Protein AF-A0AAD8X190-F1 (afdb_monomer)

Mean predicted aligned error: 14.21 Å

InterPro domains:
  IPR005162 Retrotransposon-derived protein PEG10, N-terminal capsid-like domain [PF03732] (76-173)

Solvent-accessible surface area (backbone atoms only — not comparable to full-atom values): 12340 Å² total; per-residue (Å²): 136,86,87,85,81,82,83,80,78,77,80,83,76,79,77,75,79,71,79,77,78,77,68,66,62,61,60,52,50,52,57,55,51,71,65,57,81,77,80,77,73,69,43,48,61,66,95,46,46,64,58,52,53,54,44,54,53,53,51,50,58,58,51,75,76,44,97,66,55,38,49,55,47,36,55,59,56,56,71,31,36,32,74,55,33,34,58,51,50,55,49,53,55,51,56,34,56,78,69,70,48,81,79,79,46,36,50,66,56,50,49,50,57,49,41,70,73,56,42,63,92,56,52,61,58,49,40,51,52,47,62,74,66,49,56,30,78,92,48,54,73,66,58,37,48,53,50,49,53,53,45,34,61,75,58,68,58,85,66,57,71,68,55,50,47,53,52,54,56,71,18,48,50,68,72,61,48,50,56,55,72,73,44,96,69,69,66,71,68,60,50,65,70,64,52,82,76,82,77,82,128

Structure (mmCIF, N/CA/C/O backbone):
data_AF-A0AAD8X190-F1
#
_entry.id   AF-A0AAD8X190-F1
#
loop_
_atom_site.group_PDB
_atom_site.id
_atom_site.type_symbol
_atom_site.label_atom_id
_atom_site.label_alt_id
_atom_site.label_comp_id
_atom_site.label_asym_id
_atom_site.label_entity_id
_atom_site.label_seq_id
_atom_site.pdbx_PDB_ins_code
_atom_site.Cartn_x
_atom_site.Cartn_y
_atom_site.Cartn_z
_atom_site.occupancy
_atom_site.B_iso_or_equiv
_atom_site.auth_seq_id
_atom_site.auth_comp_id
_atom_site.auth_asym_id
_atom_site.auth_atom_id
_atom_site.pdbx_PDB_model_num
ATOM 1 N N . MET A 1 1 ? 31.650 -42.224 84.271 1.00 37.09 1 MET A N 1
ATOM 2 C CA . MET A 1 1 ? 31.062 -43.049 83.198 1.00 37.09 1 MET A CA 1
ATOM 3 C C . MET A 1 1 ? 30.438 -42.135 82.153 1.00 37.09 1 MET A C 1
ATOM 5 O O . MET A 1 1 ? 29.570 -41.354 82.496 1.00 37.09 1 MET A O 1
ATOM 9 N N . VAL A 1 2 ? 30.969 -42.233 80.931 1.00 37.50 2 VAL A N 1
ATOM 10 C CA . VAL A 1 2 ? 30.317 -42.099 79.614 1.00 37.50 2 VAL A CA 1
ATOM 11 C C . VAL A 1 2 ? 29.492 -40.836 79.292 1.00 37.50 2 VAL A C 1
ATOM 13 O O . VAL A 1 2 ? 28.374 -40.662 79.755 1.00 37.50 2 VAL A O 1
ATOM 16 N N . GLY A 1 3 ? 30.003 -40.069 78.318 1.00 37.38 3 GLY A N 1
ATOM 17 C CA . GLY A 1 3 ? 29.215 -39.718 77.130 1.00 37.38 3 GLY A CA 1
ATOM 18 C C . GLY A 1 3 ? 28.772 -38.263 76.974 1.00 37.38 3 GLY A C 1
ATOM 19 O O . GLY A 1 3 ? 27.671 -37.917 77.378 1.00 37.38 3 GLY A O 1
ATOM 20 N N . ARG A 1 4 ? 29.556 -37.449 76.250 1.00 39.78 4 ARG A N 1
ATOM 21 C CA . ARG A 1 4 ? 29.030 -36.350 75.410 1.00 39.78 4 ARG A CA 1
ATOM 22 C C . ARG A 1 4 ? 29.854 -36.240 74.127 1.00 39.78 4 ARG A C 1
ATOM 24 O O . ARG A 1 4 ? 30.794 -35.456 74.032 1.00 39.78 4 ARG A O 1
ATOM 31 N N . GLY A 1 5 ? 29.510 -37.086 73.158 1.00 41.69 5 GLY A N 1
ATOM 32 C CA . GLY A 1 5 ? 29.944 -36.938 71.773 1.00 41.69 5 GLY A CA 1
ATOM 33 C C . GLY A 1 5 ? 29.293 -35.702 71.151 1.00 41.69 5 GLY A C 1
ATOM 34 O O . GLY A 1 5 ? 28.111 -35.439 71.368 1.00 41.69 5 GLY A O 1
ATOM 35 N N . ARG A 1 6 ? 30.087 -34.925 70.414 1.00 49.22 6 ARG A N 1
ATOM 36 C CA . ARG A 1 6 ? 29.637 -33.766 69.636 1.00 49.22 6 ARG A CA 1
ATOM 37 C C . ARG A 1 6 ? 28.673 -34.228 68.535 1.00 49.22 6 ARG A C 1
ATOM 39 O O . ARG A 1 6 ? 29.050 -35.120 67.775 1.00 49.22 6 ARG A O 1
ATOM 46 N N . PRO A 1 7 ? 27.490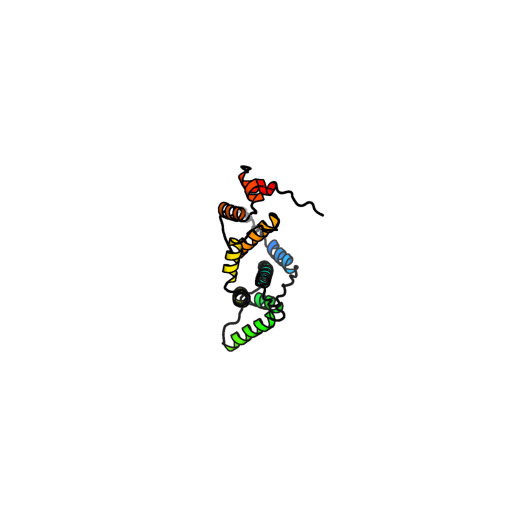 -33.618 68.373 1.00 48.25 7 PRO A N 1
ATOM 47 C CA . PRO A 1 7 ? 26.714 -33.790 67.155 1.00 48.25 7 PRO A CA 1
ATOM 48 C C . PRO A 1 7 ? 27.394 -33.032 66.011 1.00 48.25 7 PRO A C 1
ATOM 50 O O . PRO A 1 7 ? 27.603 -31.820 66.086 1.00 48.25 7 PRO A O 1
ATOM 53 N N . HIS A 1 8 ? 27.764 -33.771 64.969 1.00 49.25 8 HIS A N 1
ATOM 54 C CA . HIS A 1 8 ? 28.172 -33.241 63.674 1.00 49.25 8 HIS A CA 1
ATOM 55 C C . HIS A 1 8 ? 27.047 -32.379 63.080 1.00 49.25 8 HIS A C 1
ATOM 57 O O . HIS A 1 8 ? 25.908 -32.827 62.961 1.00 49.25 8 HIS A O 1
ATOM 63 N N . LEU A 1 9 ? 27.379 -31.145 62.696 1.00 48.94 9 LEU A N 1
ATOM 64 C CA . LEU A 1 9 ? 26.531 -30.296 61.861 1.00 48.94 9 LEU A CA 1
ATOM 65 C C . LEU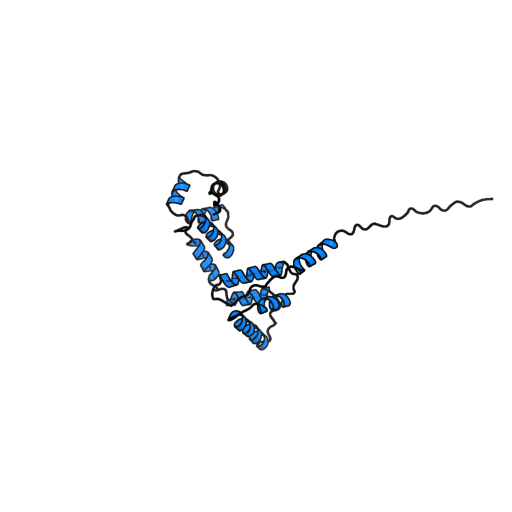 A 1 9 ? 26.416 -30.914 60.454 1.00 48.94 9 LEU A C 1
ATOM 67 O O . LEU A 1 9 ? 27.439 -31.345 59.912 1.00 48.94 9 LEU A O 1
ATOM 71 N N . PRO A 1 10 ? 25.221 -30.949 59.839 1.00 54.41 10 PRO A N 1
ATOM 72 C CA . PRO A 1 10 ? 25.086 -31.324 58.438 1.00 54.41 10 PRO A CA 1
ATOM 73 C C . PRO A 1 10 ? 25.689 -30.237 57.522 1.00 54.41 10 PRO A C 1
ATOM 75 O O . PRO A 1 10 ? 25.764 -29.071 57.925 1.00 54.41 10 PRO A O 1
ATOM 78 N N . PRO A 1 11 ? 26.131 -30.592 56.300 1.00 42.38 11 PRO A N 1
ATOM 79 C CA . PRO A 1 11 ? 26.807 -29.667 55.394 1.00 42.38 11 PRO A CA 1
ATOM 80 C C . PRO A 1 11 ? 25.901 -28.495 55.015 1.00 42.38 11 PRO A C 1
ATOM 82 O O . PRO A 1 11 ? 24.711 -28.682 54.762 1.00 42.38 11 PRO A O 1
ATOM 85 N N . GLN A 1 12 ? 26.483 -27.294 54.950 1.00 42.06 12 GLN A N 1
ATOM 86 C CA . GLN A 1 12 ? 25.836 -26.098 54.417 1.00 42.06 12 GLN A CA 1
ATOM 87 C C . GLN A 1 12 ? 25.252 -26.415 53.037 1.00 42.06 12 GLN A C 1
ATOM 89 O O . GLN A 1 12 ? 25.985 -26.596 52.066 1.00 42.06 12 GLN A O 1
ATOM 94 N N . ALA A 1 13 ? 23.923 -26.482 52.960 1.00 39.00 13 ALA A N 1
ATOM 95 C CA . ALA A 1 13 ? 23.219 -26.431 51.695 1.00 39.00 13 ALA A CA 1
ATOM 96 C C . ALA A 1 13 ? 23.536 -25.071 51.070 1.00 39.00 13 ALA A C 1
ATOM 98 O O . ALA A 1 13 ? 23.065 -24.034 51.546 1.00 39.00 13 ALA A O 1
ATOM 99 N N . ALA A 1 14 ? 24.386 -25.093 50.045 1.00 42.97 14 ALA A N 1
ATOM 100 C CA . ALA A 1 14 ? 24.606 -23.987 49.137 1.00 42.97 14 ALA A CA 1
ATOM 101 C C . ALA A 1 14 ? 23.236 -23.510 48.645 1.00 42.97 14 ALA A C 1
ATOM 103 O O . ALA A 1 14 ? 22.575 -24.177 47.849 1.00 42.97 14 ALA A O 1
ATOM 104 N N . ARG A 1 15 ? 22.772 -22.381 49.185 1.00 41.41 15 ARG A N 1
ATOM 105 C CA . ARG A 1 15 ? 21.621 -21.669 48.645 1.00 41.41 15 ARG A CA 1
ATOM 106 C C . ARG A 1 15 ? 22.096 -21.004 47.367 1.00 41.41 15 ARG A C 1
ATOM 108 O O . ARG A 1 15 ? 22.644 -19.913 47.414 1.00 41.41 15 ARG A O 1
ATOM 115 N N . ASP A 1 16 ? 21.966 -21.769 46.290 1.00 41.00 16 ASP A N 1
ATOM 116 C CA . ASP A 1 16 ? 21.602 -21.345 44.943 1.00 41.00 16 ASP A CA 1
ATOM 117 C C . ASP A 1 16 ? 21.591 -19.816 44.780 1.00 41.00 16 ASP A C 1
ATOM 119 O O . ASP A 1 16 ? 20.565 -19.151 44.962 1.00 41.00 16 ASP A O 1
ATOM 123 N N . GLU A 1 17 ? 22.757 -19.240 44.469 1.00 40.62 17 GLU A N 1
ATOM 124 C CA . GLU A 1 17 ? 22.794 -17.954 43.788 1.00 40.62 17 GLU A CA 1
ATOM 125 C C . GLU A 1 17 ? 22.191 -18.198 42.412 1.00 40.62 17 GLU A C 1
ATOM 127 O O . GLU A 1 17 ? 22.881 -18.531 41.449 1.00 40.62 17 GLU A O 1
ATOM 132 N N . GLY A 1 18 ? 20.866 -18.070 42.350 1.00 38.09 18 GLY A N 1
ATOM 133 C CA . GLY A 1 18 ? 20.139 -18.005 41.105 1.00 38.09 18 GLY A CA 1
ATOM 134 C C . GLY A 1 18 ? 20.741 -16.877 40.283 1.00 38.09 18 GLY A C 1
ATOM 135 O O . GLY A 1 18 ? 20.401 -15.705 40.470 1.00 38.09 18 GLY A O 1
ATOM 136 N N . ILE A 1 19 ? 21.630 -17.245 39.362 1.00 49.94 19 ILE A N 1
ATOM 137 C CA . ILE A 1 19 ? 21.965 -16.474 38.177 1.00 49.94 19 ILE A CA 1
ATOM 138 C C . ILE A 1 19 ? 20.613 -16.196 37.536 1.00 49.94 19 ILE A C 1
ATOM 140 O O . ILE A 1 19 ? 20.081 -17.048 36.839 1.00 49.94 19 ILE A O 1
ATOM 144 N N . ARG A 1 20 ? 20.003 -15.046 37.837 1.00 48.41 20 ARG A N 1
ATOM 145 C CA . ARG A 1 20 ? 18.844 -14.538 37.111 1.00 48.41 20 ARG A CA 1
ATOM 146 C C . ARG A 1 20 ? 19.384 -14.057 35.776 1.00 48.41 20 ARG A C 1
ATOM 148 O O . ARG A 1 20 ? 19.934 -12.950 35.734 1.00 48.41 20 ARG A O 1
ATOM 155 N N . PRO A 1 21 ? 19.249 -14.802 34.669 1.00 46.16 21 PRO A N 1
ATOM 156 C CA . PRO A 1 21 ? 19.599 -14.232 33.399 1.00 46.16 21 PRO A CA 1
ATOM 157 C C . PRO A 1 21 ? 18.406 -13.356 33.006 1.00 46.16 21 PRO A C 1
ATOM 159 O O . PRO A 1 21 ? 17.261 -13.802 32.966 1.00 46.16 21 PRO A O 1
ATOM 162 N N . ARG A 1 22 ? 18.702 -12.113 32.626 1.00 50.38 22 ARG A N 1
ATOM 163 C CA . ARG A 1 22 ? 18.004 -11.498 31.490 1.00 50.38 22 ARG A CA 1
ATOM 164 C C . ARG A 1 22 ? 16.557 -11.030 31.727 1.00 50.38 22 ARG A C 1
ATOM 166 O O . ARG A 1 22 ? 15.701 -11.246 30.881 1.00 50.38 22 ARG A O 1
ATOM 173 N N . ARG A 1 23 ? 16.287 -10.292 32.812 1.00 48.75 23 ARG A N 1
ATOM 174 C CA . ARG A 1 23 ? 15.133 -9.356 32.837 1.00 48.75 23 ARG A CA 1
ATOM 175 C C . ARG A 1 23 ? 15.467 -7.931 32.390 1.00 48.75 23 ARG A C 1
ATOM 177 O O . ARG A 1 23 ? 14.570 -7.221 31.970 1.00 48.75 23 ARG A O 1
ATOM 184 N N . ARG A 1 24 ? 16.746 -7.541 32.411 1.00 52.03 24 ARG A N 1
ATOM 185 C CA . ARG A 1 24 ? 17.164 -6.164 32.095 1.00 52.03 24 ARG A CA 1
ATOM 186 C C . ARG A 1 24 ? 16.923 -5.771 30.626 1.00 52.03 24 ARG A C 1
ATOM 188 O O . ARG A 1 24 ? 16.530 -4.651 30.361 1.00 52.03 24 ARG A O 1
ATOM 195 N N . ASN A 1 25 ? 17.036 -6.712 29.685 1.00 53.31 25 ASN A N 1
ATOM 196 C CA . ASN A 1 25 ? 16.957 -6.378 28.255 1.00 53.31 25 ASN A CA 1
ATOM 197 C C . ASN A 1 25 ? 15.540 -6.064 27.737 1.00 53.31 25 ASN A C 1
ATOM 199 O O . ASN A 1 25 ? 15.425 -5.313 26.781 1.00 53.31 25 ASN A O 1
ATOM 203 N N . LEU A 1 26 ? 14.474 -6.618 28.330 1.00 52.97 26 LEU A N 1
ATOM 204 C CA . LEU A 1 26 ? 13.098 -6.369 27.859 1.00 52.97 26 LEU A CA 1
ATOM 205 C C . LEU A 1 26 ? 12.609 -4.969 28.256 1.00 52.97 26 LEU A C 1
ATOM 207 O O . LEU A 1 26 ? 12.010 -4.271 27.444 1.00 52.97 26 LEU A O 1
ATOM 211 N N . GLU A 1 27 ? 12.922 -4.547 29.483 1.00 53.56 27 GLU A N 1
ATOM 212 C CA . GLU A 1 27 ? 12.607 -3.203 29.984 1.00 53.56 27 GLU A CA 1
ATOM 213 C C . GLU A 1 27 ? 13.412 -2.131 29.228 1.00 53.56 27 GLU A C 1
ATOM 215 O O . GLU A 1 27 ? 12.884 -1.066 28.912 1.00 53.56 27 GLU A O 1
ATOM 220 N N . ASP A 1 28 ? 14.667 -2.427 28.865 1.00 55.69 28 ASP A N 1
ATOM 221 C CA . ASP A 1 28 ? 15.518 -1.523 28.084 1.00 55.69 28 ASP A CA 1
ATOM 222 C C . ASP A 1 28 ? 15.072 -1.403 26.607 1.00 55.69 28 ASP A C 1
ATOM 224 O O . ASP A 1 28 ? 15.145 -0.311 26.038 1.00 55.69 28 ASP A O 1
ATOM 228 N N . GLU A 1 29 ? 14.562 -2.477 25.987 1.00 54.09 29 GLU A N 1
ATOM 229 C CA . GLU A 1 29 ? 13.995 -2.456 24.625 1.00 54.09 29 GLU A CA 1
ATOM 230 C C . GLU A 1 29 ? 12.658 -1.693 24.569 1.00 54.09 29 GLU A C 1
ATOM 232 O O . GLU A 1 29 ? 12.499 -0.807 23.722 1.00 54.09 29 GLU A O 1
ATOM 237 N N . GLU A 1 30 ? 11.733 -1.940 25.506 1.00 55.38 30 GLU A N 1
ATOM 238 C CA . GLU A 1 30 ? 10.498 -1.146 25.638 1.00 55.38 30 GLU A CA 1
ATOM 239 C C . GLU A 1 30 ? 10.802 0.341 25.871 1.00 55.38 30 GLU A C 1
ATOM 241 O O . GLU A 1 30 ? 10.135 1.209 25.306 1.00 55.38 30 GLU A O 1
ATOM 246 N N . ASN A 1 31 ? 11.843 0.657 26.647 1.00 55.66 31 ASN A N 1
ATOM 247 C CA . ASN A 1 31 ? 12.261 2.031 26.928 1.00 55.66 31 ASN A CA 1
ATOM 248 C C . ASN A 1 31 ? 12.991 2.697 25.742 1.00 55.66 31 ASN A C 1
ATOM 250 O O . ASN A 1 31 ? 12.963 3.924 25.618 1.00 55.66 31 ASN A O 1
ATOM 254 N N . MET A 1 32 ? 13.628 1.925 24.853 1.00 54.28 32 MET A N 1
ATOM 255 C CA . MET A 1 32 ? 14.256 2.445 23.632 1.00 54.28 32 MET A CA 1
ATOM 256 C C . MET A 1 32 ? 13.202 2.772 22.566 1.00 54.28 32 MET A C 1
ATOM 258 O O . MET A 1 32 ? 13.183 3.891 22.053 1.00 54.28 32 MET A O 1
ATOM 262 N N . PHE A 1 33 ? 12.285 1.842 22.276 1.00 54.41 33 PHE A N 1
ATOM 263 C CA . PHE A 1 33 ? 11.229 2.046 21.274 1.00 54.41 33 PHE A CA 1
ATOM 264 C C . PHE A 1 33 ? 10.062 2.894 21.791 1.00 54.41 33 PHE A C 1
ATOM 266 O O . PHE A 1 33 ? 9.452 3.621 21.013 1.00 54.41 33 PHE A O 1
ATOM 273 N N . GLY A 1 34 ? 9.787 2.885 23.098 1.00 55.50 34 GLY A N 1
ATOM 274 C CA . GLY A 1 34 ? 8.787 3.749 23.732 1.00 55.50 34 GLY A CA 1
ATOM 275 C C . GLY A 1 34 ? 9.158 5.238 23.724 1.00 55.50 34 GLY A C 1
ATOM 276 O O . GLY A 1 34 ? 8.273 6.086 23.815 1.00 55.50 34 GLY A O 1
ATOM 277 N N . LYS A 1 35 ? 10.449 5.571 23.566 1.00 53.91 35 LYS A N 1
ATOM 278 C CA . LYS A 1 35 ? 10.939 6.955 23.402 1.00 53.91 35 LYS A CA 1
ATOM 279 C C . LYS A 1 35 ? 10.935 7.443 21.955 1.00 53.91 35 LYS A C 1
ATOM 281 O O . LYS A 1 35 ? 10.936 8.654 21.729 1.00 53.91 35 LYS A O 1
ATOM 286 N N . LEU A 1 36 ? 10.933 6.540 20.975 1.00 63.31 36 LEU A N 1
ATOM 287 C CA . LEU A 1 36 ? 10.792 6.908 19.570 1.00 63.31 36 LEU A CA 1
ATOM 288 C C . LEU A 1 36 ? 9.320 7.221 19.291 1.00 63.31 36 LEU A C 1
ATOM 290 O O . LEU A 1 36 ? 8.495 6.338 19.080 1.00 63.31 36 LEU A O 1
ATOM 294 N N . LYS A 1 37 ? 8.985 8.512 19.292 1.00 65.50 37 LYS A N 1
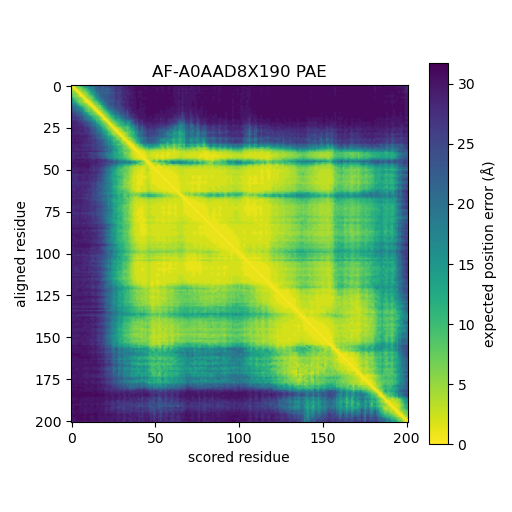ATOM 295 C CA . LYS A 1 37 ? 7.685 8.977 18.814 1.00 65.50 37 LYS A CA 1
ATOM 296 C C . LYS A 1 37 ? 7.669 8.869 17.290 1.00 65.50 37 LYS A C 1
ATOM 298 O O . LYS A 1 37 ? 8.242 9.711 16.602 1.00 65.50 37 LYS A O 1
ATOM 303 N N . PHE A 1 38 ? 7.042 7.823 16.765 1.00 75.81 38 PHE A N 1
ATOM 304 C CA . PHE A 1 38 ? 6.800 7.710 15.331 1.00 75.81 38 PHE A CA 1
ATOM 305 C C . PHE A 1 38 ? 5.609 8.579 14.947 1.00 75.81 38 PHE A C 1
ATOM 307 O O . PHE A 1 38 ? 4.544 8.492 15.556 1.00 75.81 38 PHE A O 1
ATOM 314 N N . ASN A 1 39 ? 5.799 9.411 13.926 1.00 84.81 39 ASN A N 1
ATOM 315 C CA . ASN A 1 39 ? 4.688 10.084 13.273 1.00 84.81 39 ASN A CA 1
ATOM 316 C C . ASN A 1 39 ? 4.076 9.094 12.291 1.00 84.81 39 ASN A C 1
ATOM 318 O O . ASN A 1 39 ? 4.750 8.630 11.365 1.00 84.81 39 ASN A O 1
ATOM 322 N N . MET A 1 40 ? 2.819 8.749 12.534 1.00 91.12 40 MET A N 1
ATOM 323 C CA . MET A 1 40 ? 2.062 7.901 11.635 1.00 91.12 40 MET A CA 1
ATOM 324 C C . MET A 1 40 ? 1.867 8.665 10.308 1.00 91.12 40 MET A C 1
ATOM 326 O O . MET A 1 40 ? 1.604 9.868 10.329 1.00 91.12 40 MET A O 1
ATOM 330 N N . PRO A 1 41 ? 2.126 8.045 9.141 1.00 95.06 41 PRO A N 1
ATOM 331 C CA . PRO A 1 41 ? 1.988 8.735 7.868 1.00 95.06 41 PRO A CA 1
ATOM 332 C C . PRO A 1 41 ? 0.517 9.029 7.577 1.00 95.06 41 PRO A C 1
ATOM 334 O O . PRO A 1 41 ? -0.350 8.189 7.808 1.00 95.06 41 PRO A O 1
ATOM 337 N N . LYS A 1 42 ? 0.270 10.198 6.993 1.00 95.56 42 LYS A N 1
ATOM 338 C CA . LYS A 1 42 ? -1.054 10.618 6.538 1.00 95.56 42 LYS A CA 1
ATOM 339 C C . LYS A 1 42 ? -1.451 9.936 5.240 1.00 95.56 42 LYS A C 1
ATOM 341 O O . LYS A 1 42 ? -0.584 9.633 4.413 1.00 95.56 42 LYS A O 1
ATOM 346 N N . PHE A 1 43 ? -2.751 9.741 5.050 1.00 96.69 43 PHE A N 1
ATOM 347 C CA . PHE A 1 43 ? -3.305 9.220 3.805 1.00 96.69 43 PHE A CA 1
ATOM 348 C C . PHE A 1 43 ? -4.576 9.963 3.408 1.00 96.69 43 PHE A C 1
ATOM 350 O O . PHE A 1 43 ? -5.552 9.986 4.149 1.00 96.69 43 PHE A O 1
ATOM 357 N N . LYS A 1 44 ? -4.559 10.554 2.212 1.00 95.44 44 LYS A N 1
ATOM 358 C CA . LYS A 1 44 ? -5.651 11.384 1.684 1.00 95.44 44 LYS A CA 1
ATOM 359 C C . LYS A 1 44 ? -6.696 10.608 0.883 1.00 95.44 44 LYS A C 1
ATOM 361 O O . LYS A 1 44 ? -7.778 11.130 0.627 1.00 95.44 44 LYS A O 1
ATOM 366 N N . GLY A 1 45 ? -6.380 9.377 0.474 1.00 90.31 45 GLY A N 1
ATOM 367 C CA . GLY A 1 45 ? -7.227 8.597 -0.431 1.00 90.31 45 GLY A CA 1
ATOM 368 C C . GLY A 1 45 ? -7.057 8.973 -1.901 1.00 90.31 45 GLY A C 1
ATOM 369 O O . GLY A 1 45 ? -8.043 9.046 -2.622 1.00 90.31 45 GLY A O 1
ATOM 370 N N . GLU A 1 46 ? -5.826 9.255 -2.330 1.00 84.81 46 GLU A N 1
ATOM 371 C CA . GLU A 1 46 ? -5.503 9.544 -3.734 1.00 84.81 46 GLU A CA 1
ATOM 372 C C . GLU A 1 46 ? -5.746 8.316 -4.636 1.00 84.81 46 GLU A C 1
ATOM 374 O O . GLU A 1 46 ? -5.612 7.179 -4.184 1.00 84.81 46 GLU A O 1
ATOM 379 N N . ASP A 1 47 ? -6.027 8.543 -5.926 1.00 73.44 47 ASP A N 1
ATOM 380 C CA . ASP A 1 47 ? -6.246 7.485 -6.936 1.00 73.44 47 ASP A CA 1
ATOM 381 C C . ASP A 1 47 ? -4.965 6.697 -7.303 1.00 73.44 47 ASP A C 1
ATOM 383 O O . ASP A 1 47 ? -4.980 5.831 -8.181 1.00 73.44 47 ASP A O 1
ATOM 387 N N . ASP A 1 48 ? -3.833 6.991 -6.656 1.00 85.19 48 ASP A N 1
ATOM 388 C CA . ASP A 1 48 ? -2.579 6.270 -6.850 1.00 85.19 48 ASP A CA 1
ATOM 389 C C . ASP A 1 48 ? -2.478 5.063 -5.908 1.00 85.19 48 ASP A C 1
ATOM 391 O O . ASP A 1 48 ? -2.278 5.180 -4.695 1.00 85.19 48 ASP A O 1
ATOM 395 N N . VAL A 1 49 ? -2.527 3.871 -6.499 1.00 89.75 49 VAL A N 1
ATOM 396 C CA . VAL A 1 49 ? -2.335 2.590 -5.808 1.00 89.75 49 VAL A CA 1
ATOM 397 C C . VAL A 1 49 ? -1.011 2.559 -5.044 1.00 89.75 49 VAL A C 1
ATOM 399 O O . VAL A 1 49 ? -0.934 2.023 -3.937 1.00 89.75 49 VAL A O 1
ATOM 402 N N . GLU A 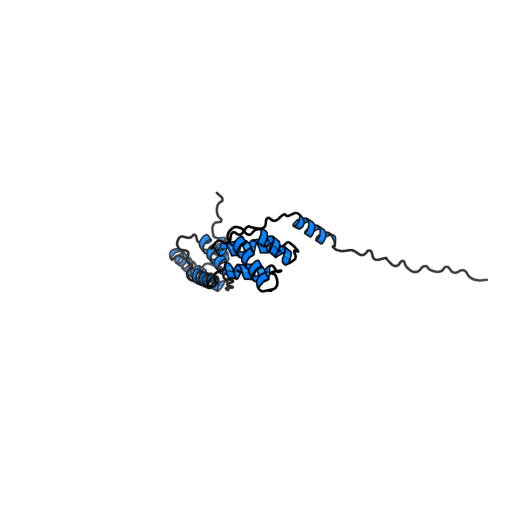1 50 ? 0.044 3.154 -5.604 1.00 88.56 50 GLU A N 1
ATOM 403 C CA . GLU A 1 50 ? 1.360 3.183 -4.968 1.00 88.56 50 GLU A CA 1
ATOM 404 C C . GLU A 1 50 ? 1.376 4.060 -3.716 1.00 88.56 50 GLU A C 1
ATOM 406 O O . GLU A 1 50 ? 2.107 3.751 -2.768 1.00 88.56 50 GLU A O 1
ATOM 411 N N . ALA A 1 51 ? 0.543 5.103 -3.661 1.00 91.94 51 ALA A N 1
ATOM 412 C CA . ALA A 1 51 ? 0.381 5.922 -2.468 1.00 91.94 51 ALA A CA 1
ATOM 413 C C . ALA A 1 51 ? -0.209 5.094 -1.318 1.00 91.94 51 ALA A C 1
ATOM 415 O O . ALA A 1 51 ? 0.354 5.099 -0.218 1.00 91.94 51 ALA A O 1
ATOM 416 N N . TYR A 1 52 ? -1.266 4.312 -1.580 1.00 93.50 52 TYR A N 1
ATOM 417 C CA . TYR A 1 52 ? -1.840 3.401 -0.584 1.00 93.50 52 TYR A CA 1
ATOM 418 C C . TYR A 1 52 ? -0.837 2.328 -0.138 1.00 93.50 52 TYR A C 1
ATOM 420 O O . TYR A 1 52 ? -0.599 2.167 1.060 1.00 93.50 52 TYR A O 1
ATOM 428 N N . LEU A 1 53 ? -0.196 1.622 -1.077 1.00 91.81 53 LEU A N 1
ATOM 429 C CA . LEU A 1 53 ? 0.754 0.552 -0.745 1.00 91.81 53 LEU A CA 1
ATOM 430 C C . LEU A 1 53 ? 1.956 1.075 0.057 1.00 91.81 53 LEU A C 1
ATOM 432 O O . LEU A 1 53 ? 2.401 0.441 1.017 1.00 91.81 53 LEU A O 1
ATOM 436 N N . SER A 1 54 ? 2.469 2.253 -0.306 1.00 92.94 54 SER A N 1
ATOM 437 C CA . SER A 1 54 ? 3.554 2.929 0.412 1.00 92.94 54 SER A CA 1
ATOM 438 C C . SER A 1 54 ? 3.133 3.337 1.822 1.00 92.94 54 SER A C 1
ATOM 440 O O . SER A 1 54 ? 3.896 3.140 2.774 1.00 92.94 54 SER A O 1
ATOM 442 N N . TRP A 1 55 ? 1.921 3.878 1.973 1.00 95.69 55 TRP A N 1
ATOM 443 C CA . TRP A 1 55 ? 1.347 4.214 3.271 1.00 95.69 55 TRP A CA 1
ATOM 444 C C . TRP A 1 55 ? 1.200 2.966 4.149 1.00 95.69 55 TRP A C 1
ATOM 446 O O . TRP A 1 55 ? 1.823 2.906 5.211 1.00 95.69 55 TRP A O 1
ATOM 456 N N . ALA A 1 56 ? 0.502 1.933 3.672 1.00 95.06 56 ALA A N 1
ATOM 457 C CA . ALA A 1 56 ? 0.255 0.701 4.419 1.00 95.06 56 ALA A CA 1
ATOM 458 C C . ALA A 1 56 ? 1.564 0.025 4.864 1.00 95.06 56 ALA A C 1
ATOM 460 O O . ALA A 1 56 ? 1.691 -0.385 6.018 1.00 95.06 56 ALA A O 1
ATOM 461 N N . LEU A 1 57 ? 2.586 -0.010 3.998 1.00 94.00 57 LEU A N 1
ATOM 462 C CA . LEU A 1 57 ? 3.905 -0.555 4.336 1.00 94.00 57 LEU A CA 1
ATOM 463 C C . LEU A 1 57 ? 4.616 0.247 5.438 1.00 94.00 57 LEU A C 1
ATOM 465 O O . LEU A 1 57 ? 5.301 -0.333 6.285 1.00 94.00 57 LEU A O 1
ATOM 469 N N . LYS A 1 58 ? 4.514 1.580 5.423 1.00 94.06 58 LYS A N 1
ATOM 470 C CA . LYS A 1 58 ? 5.096 2.431 6.473 1.00 94.06 58 LYS A CA 1
ATOM 471 C C . LYS A 1 58 ? 4.378 2.220 7.805 1.00 94.06 58 LYS A C 1
ATOM 473 O O . LYS A 1 58 ? 5.055 2.078 8.821 1.00 94.06 58 LYS A O 1
ATOM 478 N N . VAL A 1 59 ? 3.048 2.134 7.789 1.00 95.06 59 VAL A N 1
ATOM 479 C CA . VAL A 1 59 ? 2.238 1.836 8.978 1.00 95.06 59 VAL A CA 1
ATOM 480 C C . VAL A 1 59 ? 2.578 0.449 9.538 1.00 95.06 59 VAL A C 1
ATOM 482 O O . VAL A 1 59 ? 2.878 0.330 10.724 1.00 95.06 59 VAL A O 1
ATOM 485 N N . ASP A 1 60 ? 2.667 -0.583 8.689 1.00 94.81 60 ASP A N 1
ATOM 486 C CA . ASP A 1 60 ? 3.099 -1.933 9.083 1.00 94.81 60 ASP A CA 1
ATOM 487 C C . ASP A 1 60 ? 4.464 -1.903 9.789 1.00 94.81 60 ASP A C 1
ATOM 489 O O . ASP A 1 60 ? 4.657 -2.560 10.811 1.00 94.81 60 ASP A O 1
ATOM 493 N N . LYS A 1 61 ? 5.429 -1.132 9.271 1.00 92.19 61 LYS A N 1
ATOM 494 C CA . LYS A 1 61 ? 6.756 -0.994 9.896 1.00 92.19 61 LYS A CA 1
ATOM 495 C C . LYS A 1 61 ? 6.680 -0.360 11.286 1.00 92.19 61 LYS A C 1
ATOM 497 O O . LYS A 1 61 ? 7.387 -0.825 12.176 1.00 92.19 61 LYS A O 1
ATOM 502 N N . ILE A 1 62 ? 5.823 0.644 11.478 1.00 91.69 62 ILE A N 1
ATOM 503 C CA . ILE A 1 62 ? 5.581 1.267 12.789 1.00 91.69 62 ILE A CA 1
ATOM 504 C C . ILE A 1 62 ? 4.918 0.259 13.735 1.00 91.69 62 ILE A C 1
ATOM 506 O O . ILE A 1 62 ? 5.324 0.115 14.882 1.00 91.69 62 ILE A O 1
ATOM 510 N N . PHE A 1 63 ? 3.936 -0.511 13.274 1.00 92.50 63 PHE A N 1
ATOM 511 C CA . PHE A 1 63 ? 3.273 -1.495 14.129 1.00 92.50 63 PHE A CA 1
ATOM 512 C C . PHE A 1 63 ? 4.122 -2.727 14.453 1.00 92.50 63 PHE A C 1
ATOM 514 O O . PHE A 1 63 ? 3.860 -3.369 15.465 1.00 92.50 63 PHE A O 1
ATOM 521 N N . ARG A 1 64 ? 5.152 -3.056 13.663 1.00 89.31 64 ARG A N 1
ATOM 522 C CA . ARG A 1 64 ? 6.076 -4.171 13.964 1.00 89.31 64 ARG A CA 1
ATOM 523 C C . ARG A 1 64 ? 6.938 -3.938 15.199 1.00 89.31 64 ARG A C 1
ATOM 525 O O . ARG A 1 64 ? 7.348 -4.900 15.835 1.00 89.31 64 ARG A O 1
ATOM 532 N N . ILE A 1 65 ? 7.234 -2.682 15.512 1.00 84.88 65 ILE A N 1
ATOM 533 C CA . ILE A 1 65 ? 8.104 -2.300 16.633 1.00 84.88 65 ILE A CA 1
ATOM 534 C C . ILE A 1 65 ? 7.315 -1.980 17.912 1.00 84.88 65 ILE A C 1
ATOM 536 O O . ILE A 1 65 ? 7.911 -1.665 18.938 1.00 84.88 65 ILE A O 1
ATOM 540 N N . HIS A 1 66 ? 5.981 -2.065 17.868 1.00 78.06 66 HIS A N 1
ATOM 541 C CA . HIS A 1 66 ? 5.109 -1.728 18.988 1.00 78.06 66 HIS A CA 1
ATOM 542 C C . HIS A 1 66 ? 4.110 -2.844 19.294 1.00 78.06 66 HIS A C 1
ATOM 544 O O . HIS A 1 66 ? 3.425 -3.357 18.412 1.00 78.06 66 HIS A O 1
ATOM 550 N N . ASN A 1 67 ? 3.939 -3.155 20.579 1.00 81.81 67 ASN A N 1
ATOM 551 C CA . ASN A 1 67 ? 2.958 -4.132 21.046 1.00 81.81 67 ASN A CA 1
ATOM 552 C C . ASN A 1 67 ? 1.569 -3.494 21.271 1.00 81.81 67 ASN A C 1
ATOM 554 O O . ASN A 1 67 ? 1.046 -3.474 22.384 1.00 81.81 67 ASN A O 1
ATOM 558 N N . TYR A 1 68 ? 0.993 -2.882 20.231 1.00 87.50 68 TYR A N 1
ATOM 559 C CA . TYR A 1 68 ? -0.357 -2.303 20.294 1.00 87.50 68 TYR A CA 1
ATOM 560 C C . TYR A 1 68 ? -1.437 -3.358 20.035 1.00 87.50 68 TYR A C 1
ATOM 562 O O . TYR A 1 68 ? -1.264 -4.225 19.177 1.00 87.50 68 TYR A O 1
ATOM 570 N N . SER A 1 69 ? -2.575 -3.245 20.730 1.00 92.50 69 SER A N 1
ATOM 571 C CA . SER A 1 69 ? -3.773 -4.031 20.411 1.00 92.50 69 SER A CA 1
ATOM 572 C C . SER A 1 69 ? -4.293 -3.696 19.010 1.00 92.50 69 SER A C 1
ATOM 574 O O . SER A 1 69 ? -4.056 -2.592 18.514 1.00 92.50 69 SER A O 1
ATOM 576 N N . GLY A 1 70 ? -5.025 -4.626 18.387 1.00 94.00 70 GLY A N 1
ATOM 577 C CA . GLY A 1 70 ? -5.643 -4.417 17.071 1.00 94.00 70 GLY A CA 1
ATOM 578 C C . GLY A 1 70 ? -6.471 -3.130 17.023 1.00 94.00 70 GLY A C 1
ATOM 579 O O . GLY A 1 70 ? -6.162 -2.237 16.238 1.00 94.00 70 GLY A O 1
ATOM 580 N N . ALA A 1 71 ? -7.403 -2.962 17.964 1.00 94.44 71 ALA A N 1
ATOM 581 C CA . ALA A 1 71 ? -8.275 -1.789 18.014 1.00 94.44 71 ALA A CA 1
ATOM 582 C C . ALA A 1 71 ? -7.489 -0.474 18.151 1.00 94.44 71 ALA A C 1
ATOM 584 O O . ALA A 1 71 ? -7.837 0.540 17.548 1.00 94.44 71 ALA A O 1
ATOM 585 N N . LYS A 1 72 ? -6.376 -0.486 18.900 1.00 93.44 72 LYS A N 1
ATOM 586 C CA . LYS A 1 72 ? -5.498 0.685 19.011 1.00 93.44 72 LYS A CA 1
ATOM 587 C C . LYS A 1 72 ? -4.773 0.977 17.697 1.00 93.44 72 LYS A C 1
ATOM 589 O O . LYS A 1 72 ? -4.615 2.144 17.357 1.00 93.44 72 LYS A O 1
ATOM 594 N N . LYS A 1 73 ? -4.334 -0.052 16.965 1.00 95.31 73 LYS A N 1
ATOM 595 C CA . LYS A 1 73 ? -3.725 0.108 15.636 1.00 95.31 73 LYS A CA 1
ATOM 596 C C . LYS A 1 73 ? -4.714 0.727 14.650 1.00 95.31 73 LYS A C 1
ATOM 598 O O . LYS A 1 73 ? -4.353 1.697 13.992 1.00 95.31 73 LYS A O 1
ATOM 603 N N . VAL A 1 74 ? -5.951 0.224 14.616 1.00 97.00 74 VAL A N 1
ATOM 604 C CA . VAL A 1 74 ? -7.033 0.763 13.774 1.00 97.00 74 VAL A CA 1
ATOM 605 C C . VAL A 1 74 ? -7.268 2.240 14.083 1.00 97.00 74 VAL A C 1
ATOM 607 O O . VAL A 1 74 ? -7.137 3.073 13.192 1.00 97.00 74 VAL A O 1
ATOM 610 N N . ALA A 1 75 ? -7.491 2.582 15.356 1.00 95.31 75 ALA A N 1
ATOM 611 C CA . ALA A 1 75 ? -7.721 3.966 15.771 1.00 95.31 75 ALA A CA 1
ATOM 612 C C . ALA A 1 75 ? -6.537 4.896 15.447 1.00 95.31 75 ALA A C 1
ATOM 614 O O . ALA A 1 75 ? -6.724 6.029 15.018 1.00 95.31 75 ALA A O 1
ATOM 615 N N . MET A 1 76 ? -5.297 4.434 15.642 1.00 94.81 76 MET A N 1
ATOM 616 C CA . MET A 1 76 ? -4.112 5.231 15.314 1.00 94.81 76 MET A CA 1
ATOM 617 C C . MET A 1 76 ? -3.964 5.482 13.813 1.00 94.81 76 MET A C 1
ATOM 619 O O . MET A 1 76 ? -3.546 6.568 13.428 1.00 94.81 76 MET A O 1
ATOM 623 N N . ALA A 1 77 ? -4.253 4.484 12.978 1.00 96.44 77 ALA A N 1
ATOM 624 C CA . ALA A 1 77 ? -4.171 4.632 11.531 1.00 96.44 77 ALA A CA 1
ATOM 625 C C . ALA A 1 77 ? -5.304 5.519 10.993 1.00 96.44 77 ALA A C 1
ATOM 627 O O . ALA A 1 77 ? -5.043 6.375 10.151 1.00 96.44 77 ALA A O 1
ATOM 628 N N . SER A 1 78 ? -6.530 5.358 11.507 1.00 96.69 78 SER A N 1
ATOM 629 C CA . SER A 1 78 ? -7.693 6.127 11.053 1.00 96.69 78 SER A CA 1
ATOM 630 C C . SER A 1 78 ? -7.589 7.615 11.386 1.00 96.69 78 SER A C 1
ATOM 632 O O . SER A 1 78 ? -8.020 8.443 10.594 1.00 96.69 78 SER A O 1
ATOM 634 N N . LEU A 1 79 ? -6.962 7.974 12.513 1.00 96.06 79 LEU A N 1
ATOM 635 C CA . LEU A 1 79 ? -6.718 9.373 12.890 1.00 96.06 79 LEU A CA 1
ATOM 636 C C . LEU A 1 79 ? -5.810 10.133 11.911 1.00 96.06 79 LEU A C 1
ATOM 638 O O . LEU A 1 79 ? -5.830 11.361 11.900 1.00 96.06 79 LEU A O 1
ATOM 642 N N . GLU A 1 80 ? -5.009 9.426 11.111 1.00 96.31 80 GLU A N 1
ATOM 643 C CA . GLU A 1 80 ? -4.148 10.033 10.089 1.00 96.31 80 GLU A CA 1
ATOM 644 C C . GLU A 1 80 ? -4.779 10.036 8.691 1.00 96.31 80 GLU A C 1
ATOM 646 O O . GLU A 1 80 ? -4.121 10.386 7.702 1.00 96.31 80 GLU A O 1
ATOM 651 N N . PHE A 1 81 ? -6.045 9.638 8.577 1.00 97.38 81 PHE A N 1
ATOM 652 C CA . PHE A 1 81 ? -6.784 9.845 7.347 1.00 97.38 81 PHE A CA 1
ATOM 653 C C . PHE A 1 81 ? -7.124 11.316 7.154 1.00 97.38 81 PHE A C 1
ATOM 655 O O . PHE A 1 81 ? -7.484 12.043 8.075 1.00 97.38 81 PHE A O 1
ATOM 662 N N . GLU A 1 82 ? -7.024 11.749 5.907 1.00 96.19 82 GLU A N 1
ATOM 663 C CA . GLU A 1 82 ? -7.347 13.101 5.482 1.00 96.19 82 GLU A CA 1
ATOM 664 C C . GLU A 1 82 ? -8.299 13.057 4.287 1.00 96.19 82 GLU A C 1
ATOM 666 O O . GLU A 1 82 ? -8.441 12.032 3.615 1.00 96.19 82 GLU A O 1
ATOM 671 N N . ASP A 1 83 ? -8.939 14.194 4.022 1.00 96.06 83 ASP A N 1
ATOM 672 C CA . ASP A 1 83 ? -9.728 14.448 2.821 1.00 96.06 83 ASP A CA 1
ATOM 673 C C . ASP A 1 83 ? -10.728 13.311 2.501 1.00 96.06 83 ASP A C 1
ATOM 675 O O . ASP A 1 83 ? -11.673 13.041 3.258 1.00 96.06 83 ASP A O 1
ATOM 679 N N . TYR A 1 84 ? -10.536 12.645 1.362 1.00 95.56 84 TYR A N 1
ATOM 680 C CA . TYR A 1 84 ? -11.439 11.618 0.864 1.00 95.56 84 TYR A CA 1
ATOM 681 C C . TYR A 1 84 ? -11.364 10.324 1.677 1.00 95.56 84 TYR A C 1
ATOM 683 O O . TYR A 1 84 ? -12.410 9.757 1.999 1.00 95.56 84 TYR A O 1
ATOM 691 N N . ALA A 1 85 ? -10.159 9.881 2.054 1.00 96.81 85 ALA A N 1
ATOM 692 C CA . ALA A 1 85 ? -9.988 8.668 2.853 1.00 96.81 85 ALA A CA 1
ATOM 693 C C . ALA A 1 85 ? -10.722 8.763 4.192 1.00 96.81 85 ALA A C 1
ATOM 695 O O . ALA A 1 85 ? -11.403 7.814 4.570 1.00 96.81 85 ALA A O 1
ATOM 696 N N . ASN A 1 86 ? -10.644 9.916 4.867 1.00 97.19 86 ASN A N 1
ATOM 697 C CA . ASN A 1 86 ? -11.332 10.117 6.142 1.00 97.19 86 ASN A CA 1
ATOM 698 C C . ASN A 1 86 ? -12.852 10.035 5.972 1.00 97.19 86 ASN A C 1
ATOM 700 O O . ASN A 1 86 ? -13.524 9.281 6.666 1.00 97.19 86 ASN A O 1
ATOM 704 N N . THR A 1 87 ? -13.392 10.766 4.993 1.00 96.94 87 THR A N 1
ATOM 705 C CA . THR A 1 87 ? -14.839 10.779 4.727 1.00 96.94 87 THR A CA 1
ATOM 706 C C . THR A 1 87 ? -15.362 9.385 4.384 1.00 96.94 87 THR A C 1
ATOM 708 O O . THR A 1 87 ? -16.413 8.976 4.872 1.00 96.94 87 THR A O 1
ATOM 711 N N . TRP A 1 88 ? -14.630 8.642 3.552 1.00 96.50 88 TRP A N 1
ATOM 712 C CA . TRP A 1 88 ? -14.998 7.281 3.180 1.00 96.50 88 TRP A CA 1
ATOM 713 C C . TRP A 1 88 ? -14.920 6.313 4.369 1.00 96.50 88 TRP A C 1
ATOM 715 O O . TRP A 1 88 ? -15.836 5.517 4.557 1.00 96.50 88 TRP A O 1
ATOM 725 N N . TRP A 1 89 ? -13.872 6.397 5.192 1.00 97.56 89 TRP A N 1
ATOM 726 C CA . TRP A 1 89 ? -13.706 5.522 6.353 1.00 97.56 89 TRP A CA 1
ATOM 727 C C . TRP A 1 89 ? -14.839 5.687 7.376 1.00 97.56 89 TRP A C 1
ATOM 729 O O . TRP A 1 89 ? -15.425 4.697 7.808 1.00 97.56 89 TRP A O 1
ATOM 739 N N . GLU A 1 90 ? -15.228 6.925 7.691 1.00 97.25 90 GLU A N 1
ATOM 740 C CA . GLU A 1 90 ? -16.354 7.198 8.598 1.00 97.25 90 GLU A CA 1
ATOM 741 C C . GLU A 1 90 ? -17.686 6.646 8.060 1.00 97.25 90 GLU A C 1
ATOM 743 O O . GLU A 1 90 ? -18.510 6.120 8.814 1.00 97.25 90 GLU A O 1
ATOM 748 N N . GLN A 1 91 ? -17.892 6.698 6.738 1.00 96.69 91 GLN A N 1
ATOM 749 C CA . GLN A 1 91 ? -19.060 6.081 6.104 1.00 96.69 91 GLN A CA 1
ATOM 750 C C . GLN A 1 91 ? -19.052 4.556 6.239 1.00 96.69 91 GLN A C 1
ATOM 752 O O . GLN A 1 91 ? -20.102 3.974 6.505 1.00 96.69 91 GLN A O 1
ATOM 757 N N . VAL A 1 92 ? -17.894 3.904 6.077 1.00 96.19 92 VAL A N 1
ATOM 758 C CA . VAL A 1 92 ? -17.764 2.450 6.271 1.00 96.19 92 VAL A CA 1
ATOM 759 C C . VAL A 1 92 ? -18.160 2.066 7.693 1.00 96.19 92 VAL A C 1
ATOM 761 O O . VAL A 1 92 ? -18.982 1.168 7.864 1.00 96.19 92 VAL A O 1
ATOM 764 N N . LEU A 1 93 ? -17.642 2.774 8.703 1.00 96.12 93 LEU A N 1
ATOM 765 C CA . LEU A 1 93 ? -17.973 2.508 10.105 1.00 96.12 93 LEU A CA 1
ATOM 766 C C . LEU A 1 93 ? -19.469 2.699 10.391 1.00 96.12 93 LEU A C 1
ATOM 768 O O . LEU A 1 93 ? -20.087 1.823 10.994 1.00 96.12 93 LEU A O 1
ATOM 772 N N . THR A 1 94 ? -20.060 3.787 9.889 1.00 97.06 94 THR A N 1
ATOM 773 C CA . THR A 1 94 ? -21.492 4.087 10.067 1.00 97.06 94 THR A CA 1
ATOM 774 C C . THR A 1 94 ? -22.374 2.999 9.448 1.00 97.06 94 THR A C 1
ATOM 776 O O . THR A 1 94 ? -23.250 2.448 10.108 1.00 97.06 94 THR A O 1
ATOM 779 N N . LEU A 1 95 ? -22.117 2.629 8.188 1.00 95.88 95 LEU A N 1
ATOM 780 C CA . LEU A 1 95 ? -22.898 1.601 7.489 1.00 95.88 95 LEU A CA 1
ATOM 781 C C . LEU A 1 95 ? -22.760 0.222 8.137 1.00 95.88 95 LEU A C 1
ATOM 783 O O . LEU A 1 95 ? -23.687 -0.586 8.082 1.00 95.88 95 LEU A O 1
ATOM 787 N N . ARG A 1 96 ? -21.593 -0.069 8.716 1.00 95.94 96 ARG A N 1
ATOM 788 C CA . ARG A 1 96 ? -21.337 -1.322 9.425 1.00 95.94 96 ARG A CA 1
ATOM 789 C C . ARG A 1 96 ? -22.162 -1.407 10.707 1.00 95.94 96 ARG A C 1
ATOM 791 O O . ARG A 1 96 ? -22.815 -2.423 10.945 1.00 95.94 96 ARG A O 1
ATOM 798 N N . GLU A 1 97 ? -22.192 -0.321 11.476 1.00 95.94 97 GLU A N 1
ATOM 799 C CA . GLU A 1 97 ? -23.012 -0.198 12.684 1.00 95.94 97 GLU A CA 1
ATOM 800 C C . GLU A 1 97 ? -24.510 -0.327 12.370 1.00 95.94 97 GLU A C 1
ATOM 802 O O . GLU A 1 97 ? -25.205 -1.114 13.012 1.00 95.94 97 GLU A O 1
ATOM 807 N N . GLU A 1 98 ? -25.000 0.353 11.328 1.00 96.50 98 GLU A N 1
ATOM 808 C CA . GLU A 1 98 ? -26.402 0.267 10.887 1.00 96.50 98 GLU A CA 1
ATOM 809 C C . GLU A 1 98 ? -26.825 -1.159 10.502 1.00 96.50 98 GLU A C 1
ATOM 811 O O . GLU A 1 98 ? -27.977 -1.553 10.700 1.00 96.50 98 GLU A O 1
ATOM 816 N N . LYS A 1 99 ? -25.892 -1.954 9.968 1.00 96.25 99 LYS A N 1
ATOM 817 C CA . LYS A 1 99 ? -26.115 -3.363 9.616 1.00 96.25 99 LYS A CA 1
ATOM 818 C C . LYS A 1 99 ? -25.959 -4.324 10.797 1.00 96.25 99 LYS A C 1
ATOM 820 O O . LYS A 1 99 ? -26.241 -5.511 10.636 1.00 96.25 99 LYS A O 1
ATOM 825 N N . GLY A 1 100 ? -25.513 -3.846 11.960 1.00 95.69 100 GLY A N 1
ATOM 826 C CA . GLY A 1 100 ? -25.196 -4.690 13.114 1.00 95.69 100 GLY A CA 1
ATOM 827 C C . GLY A 1 100 ? -24.009 -5.628 12.873 1.00 95.69 100 GLY A C 1
ATOM 828 O O . GLY A 1 100 ? -23.915 -6.682 13.503 1.00 95.69 100 GLY A O 1
ATOM 829 N N . GLU A 1 101 ? -23.125 -5.280 11.939 1.00 95.75 101 GLU A N 1
ATOM 830 C CA . GLU A 1 101 ? -21.884 -6.009 11.692 1.00 95.75 101 GLU A CA 1
ATOM 831 C C . GLU A 1 101 ? -20.862 -5.719 12.812 1.00 95.75 101 GLU A C 1
ATOM 833 O O . GLU A 1 101 ? -20.889 -4.644 13.420 1.00 95.75 101 GLU A O 1
ATOM 838 N N . PRO A 1 102 ? -19.943 -6.656 13.115 1.00 94.31 102 PRO A N 1
ATOM 839 C CA . PRO A 1 102 ? -18.917 -6.426 14.127 1.00 94.31 102 PRO A CA 1
ATOM 840 C C . PRO A 1 102 ? -18.013 -5.241 13.742 1.00 94.31 102 PRO A C 1
ATOM 842 O O . PRO A 1 102 ? -17.760 -5.023 12.553 1.00 94.31 102 PRO A O 1
ATOM 845 N N . PRO A 1 103 ? -17.488 -4.475 14.714 1.00 94.19 103 PRO A N 1
ATOM 846 C CA . PRO A 1 103 ? -16.552 -3.393 14.424 1.00 94.19 103 PRO A CA 1
ATOM 847 C C . PRO A 1 103 ? -15.265 -3.937 13.793 1.00 94.19 103 PRO A C 1
ATOM 849 O O . PRO A 1 103 ? -14.907 -5.093 13.991 1.00 94.19 103 PRO A O 1
ATOM 852 N N . ILE A 1 104 ? -14.565 -3.091 13.038 1.00 96.56 104 ILE A N 1
ATOM 853 C CA . ILE A 1 104 ? -13.220 -3.405 12.545 1.00 96.56 104 ILE A CA 1
ATOM 854 C C . ILE A 1 104 ? -12.253 -3.199 13.711 1.00 96.56 104 ILE A C 1
ATOM 856 O O . ILE A 1 104 ? -11.974 -2.059 14.087 1.00 96.56 104 ILE A O 1
ATOM 860 N N . ASP A 1 105 ? -11.778 -4.287 14.316 1.00 95.50 105 ASP A N 1
ATOM 861 C CA . ASP A 1 105 ? -10.951 -4.241 15.527 1.00 95.50 105 ASP A CA 1
ATOM 862 C C . ASP A 1 105 ? -9.540 -4.803 15.324 1.00 95.50 105 ASP A C 1
ATOM 864 O O . ASP A 1 105 ? -8.705 -4.732 16.232 1.00 95.50 105 ASP A O 1
ATOM 868 N N . THR A 1 106 ? -9.228 -5.276 14.118 1.00 96.75 106 THR A N 1
ATOM 869 C CA . THR A 1 106 ? -7.878 -5.683 13.733 1.00 96.75 106 THR A CA 1
ATOM 870 C C . THR A 1 106 ? -7.305 -4.810 12.623 1.00 96.75 106 THR A C 1
ATOM 872 O O . THR A 1 106 ? -8.003 -4.228 11.791 1.00 96.75 106 THR A O 1
ATOM 875 N N . TRP A 1 107 ? -5.976 -4.710 12.608 1.00 96.69 107 TRP A N 1
ATOM 876 C CA . TRP A 1 107 ? -5.269 -3.984 11.556 1.00 96.69 107 TRP A CA 1
ATOM 877 C C . TRP A 1 107 ? -5.382 -4.701 10.204 1.00 96.69 107 TRP A C 1
ATOM 879 O O . TRP A 1 107 ? -5.386 -4.071 9.151 1.00 96.69 107 TRP A O 1
ATOM 889 N N . GLU A 1 108 ? -5.481 -6.024 10.235 1.00 96.62 108 GLU A N 1
ATOM 890 C CA . GLU A 1 108 ? -5.652 -6.881 9.073 1.00 96.62 108 GLU A CA 1
ATOM 891 C C . GLU A 1 108 ? -6.997 -6.621 8.380 1.00 96.62 108 GLU A C 1
ATOM 893 O O . GLU A 1 108 ? -6.995 -6.342 7.184 1.00 96.62 108 GLU A O 1
ATOM 898 N N . GLU A 1 109 ? -8.107 -6.578 9.122 1.00 97.12 109 GLU A N 1
ATOM 899 C CA . GLU A 1 109 ? -9.431 -6.230 8.577 1.00 97.12 109 GLU A CA 1
ATOM 900 C C . GLU A 1 109 ? -9.464 -4.810 7.994 1.00 97.12 109 GLU A C 1
ATOM 902 O O . GLU A 1 109 ? -10.000 -4.585 6.910 1.00 97.12 109 GLU A O 1
ATOM 907 N N . MET A 1 110 ? -8.838 -3.838 8.668 1.00 97.56 110 MET A N 1
ATOM 908 C CA . MET A 1 110 ? -8.723 -2.480 8.128 1.00 97.56 110 MET A CA 1
ATOM 909 C C . MET A 1 110 ? -7.957 -2.464 6.799 1.00 97.56 110 MET A C 1
ATOM 911 O O . MET A 1 110 ? -8.356 -1.767 5.867 1.00 97.56 110 MET A O 1
ATOM 915 N N . LYS A 1 111 ? -6.870 -3.239 6.680 1.00 95.56 111 LYS A N 1
ATOM 916 C CA . LYS A 1 111 ? -6.125 -3.366 5.418 1.00 95.56 111 LYS A CA 1
ATOM 917 C C . LYS A 1 111 ? -6.950 -4.024 4.318 1.00 95.56 111 LYS A C 1
ATOM 919 O O . LYS A 1 111 ? -6.781 -3.632 3.167 1.00 95.56 111 LYS A O 1
ATOM 924 N N . GLU A 1 112 ? -7.813 -4.983 4.641 1.00 95.25 112 GLU A N 1
ATOM 925 C CA . GLU A 1 112 ? -8.708 -5.617 3.667 1.00 95.25 112 GLU A CA 1
ATOM 926 C C . GLU A 1 112 ? -9.710 -4.609 3.091 1.00 95.25 112 GLU A C 1
ATOM 928 O O . GLU A 1 112 ? -9.787 -4.468 1.869 1.00 95.25 112 GLU A O 1
ATOM 933 N N . GLU A 1 113 ? -10.388 -3.831 3.941 1.00 95.44 113 GLU A N 1
ATOM 934 C CA . GLU A 1 113 ? -11.314 -2.771 3.506 1.00 95.44 113 GLU A CA 1
ATOM 935 C C . GLU A 1 113 ? -10.602 -1.698 2.673 1.00 95.44 113 GLU A C 1
ATOM 937 O O . GLU A 1 113 ? -11.040 -1.314 1.584 1.00 95.44 113 GLU A O 1
ATOM 942 N N . MET A 1 114 ? -9.444 -1.241 3.152 1.00 94.94 114 MET A N 1
ATOM 943 C CA . MET A 1 114 ? -8.638 -0.248 2.449 1.00 94.94 114 MET A CA 1
ATOM 944 C C . MET A 1 114 ? -8.134 -0.776 1.101 1.00 94.94 114 MET A C 1
ATOM 946 O O . MET A 1 114 ? -8.176 -0.067 0.096 1.00 94.94 114 MET A O 1
ATOM 950 N N . GLN A 1 115 ? -7.684 -2.029 1.041 1.00 92.75 115 GLN A N 1
ATOM 951 C CA . GLN A 1 115 ? -7.235 -2.647 -0.201 1.00 92.75 115 GLN A CA 1
ATOM 952 C C . GLN A 1 115 ? -8.393 -2.799 -1.190 1.00 92.75 115 GLN A C 1
ATOM 954 O O . GLN A 1 115 ? -8.219 -2.483 -2.364 1.00 92.7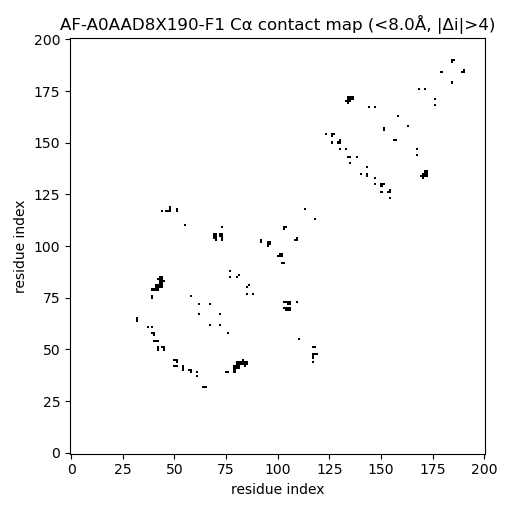5 115 GLN A O 1
ATOM 959 N N . ALA A 1 116 ? -9.571 -3.218 -0.725 1.00 92.25 116 ALA A N 1
ATOM 960 C CA . ALA A 1 116 ? -10.763 -3.332 -1.559 1.00 92.25 116 ALA A CA 1
ATOM 961 C C . ALA A 1 116 ? -11.188 -1.982 -2.161 1.00 92.25 116 ALA A C 1
ATOM 963 O O . ALA A 1 116 ? -11.715 -1.941 -3.275 1.00 92.25 116 ALA A O 1
ATOM 964 N N . ARG A 1 117 ? -10.937 -0.872 -1.453 1.00 93.75 117 ARG A N 1
ATOM 965 C CA . ARG A 1 117 ? -11.255 0.476 -1.934 1.00 93.75 117 ARG A CA 1
ATOM 966 C C . ARG A 1 117 ? -10.202 1.074 -2.860 1.00 93.75 117 ARG A C 1
ATOM 968 O O . ARG A 1 117 ? -10.569 1.646 -3.883 1.00 93.75 117 ARG A O 1
ATOM 975 N N . PHE A 1 118 ? -8.929 1.001 -2.476 1.00 92.62 118 PHE A N 1
ATOM 976 C CA . PHE A 1 118 ? -7.849 1.789 -3.085 1.00 92.62 118 PHE A CA 1
ATOM 977 C C . PHE A 1 118 ? -6.935 0.982 -4.015 1.00 92.62 118 PHE A C 1
ATOM 979 O O . PHE A 1 118 ? -6.089 1.564 -4.692 1.00 92.62 118 PHE A O 1
ATOM 986 N N . VAL A 1 119 ? -7.087 -0.344 -4.084 1.00 91.12 119 VAL A N 1
ATOM 987 C CA . VAL A 1 119 ? -6.326 -1.192 -5.011 1.00 91.12 119 VAL A CA 1
ATOM 988 C C . VAL A 1 119 ? -7.265 -1.759 -6.077 1.00 91.12 119 VAL A C 1
ATOM 990 O O . VAL A 1 119 ? -8.085 -2.628 -5.780 1.00 91.12 119 VAL A O 1
ATOM 993 N N . PRO A 1 120 ? -7.140 -1.327 -7.344 1.00 89.31 120 PRO A N 1
ATOM 994 C CA . PRO A 1 120 ? -7.892 -1.904 -8.442 1.00 89.31 120 PRO A CA 1
ATOM 995 C C . PRO A 1 120 ? -7.633 -3.405 -8.569 1.00 89.31 120 PRO A C 1
ATOM 997 O O . PRO A 1 120 ? -6.494 -3.869 -8.499 1.00 89.31 120 PRO A O 1
ATOM 1000 N N . THR A 1 121 ? -8.684 -4.171 -8.853 1.00 86.75 121 THR A N 1
ATOM 1001 C CA . THR A 1 121 ? -8.611 -5.636 -9.005 1.00 86.75 121 THR A CA 1
ATOM 1002 C C . THR A 1 121 ? -7.633 -6.093 -10.093 1.00 86.75 121 THR A C 1
ATOM 1004 O O . THR A 1 121 ? -7.081 -7.187 -10.014 1.00 86.75 121 THR A O 1
ATOM 1007 N N . HIS A 1 122 ? -7.377 -5.247 -11.094 1.00 87.06 122 HIS A N 1
ATOM 1008 C CA . HIS A 1 122 ? -6.458 -5.506 -12.203 1.00 87.06 122 HIS A CA 1
ATOM 1009 C C . HIS A 1 122 ? -5.008 -5.072 -11.928 1.00 87.06 122 HIS A C 1
ATOM 1011 O O . HIS A 1 122 ? -4.141 -5.328 -12.760 1.00 87.06 122 HIS A O 1
ATOM 1017 N N . TYR A 1 123 ? -4.709 -4.479 -10.766 1.00 88.69 123 TYR A N 1
ATOM 1018 C CA . TYR A 1 123 ? -3.366 -3.988 -10.430 1.00 88.69 123 TYR A CA 1
ATOM 1019 C C . TYR A 1 123 ? -2.286 -5.070 -10.577 1.00 88.69 123 TYR A C 1
ATOM 1021 O O . TYR A 1 123 ? -1.232 -4.838 -11.168 1.00 88.69 123 TYR A O 1
ATOM 1029 N N . MET A 1 124 ? -2.566 -6.291 -10.111 1.00 85.12 124 MET A N 1
ATOM 1030 C CA . MET A 1 124 ? -1.628 -7.409 -10.252 1.00 85.12 124 MET A CA 1
ATOM 1031 C C . MET A 1 124 ? -1.387 -7.760 -11.723 1.00 85.12 124 MET A C 1
ATOM 1033 O O . MET A 1 124 ? -0.242 -7.918 -12.146 1.00 85.12 124 MET A O 1
ATOM 1037 N N . THR A 1 125 ? -2.448 -7.830 -12.529 1.00 87.56 125 THR A N 1
ATOM 1038 C CA . THR A 1 125 ? -2.352 -8.065 -13.976 1.00 87.56 125 THR A CA 1
ATOM 1039 C C . THR A 1 125 ? -1.527 -6.979 -14.667 1.00 87.56 125 THR A C 1
ATOM 1041 O O . THR A 1 125 ? -0.693 -7.292 -15.519 1.00 87.56 125 THR A O 1
ATOM 1044 N N . ASP A 1 126 ? -1.688 -5.722 -14.265 1.00 89.56 126 ASP A N 1
ATOM 1045 C CA . ASP A 1 126 ? -0.913 -4.602 -14.793 1.00 89.56 126 ASP A CA 1
ATOM 1046 C C . ASP A 1 126 ? 0.567 -4.692 -14.435 1.00 89.56 126 ASP A C 1
ATOM 1048 O O . ASP A 1 126 ? 1.411 -4.449 -15.298 1.00 89.56 126 ASP A O 1
ATOM 1052 N N . LEU A 1 127 ? 0.908 -5.117 -13.215 1.00 89.00 127 LEU A N 1
ATOM 1053 C CA . LEU A 1 127 ? 2.298 -5.374 -12.834 1.00 89.00 127 LEU A CA 1
ATOM 1054 C C . LEU A 1 127 ? 2.925 -6.484 -13.688 1.00 89.00 127 LEU A C 1
ATOM 1056 O O . LEU A 1 127 ? 4.041 -6.313 -14.189 1.00 89.00 127 LEU A O 1
ATOM 1060 N N . PHE A 1 128 ? 2.210 -7.590 -13.921 1.00 86.94 128 PHE A N 1
ATOM 1061 C CA . PHE A 1 128 ? 2.684 -8.663 -14.804 1.00 86.94 128 PHE A CA 1
ATOM 1062 C C . PHE A 1 128 ? 2.883 -8.168 -16.240 1.00 86.94 128 PHE A C 1
ATOM 1064 O O . PHE A 1 128 ? 3.932 -8.406 -16.845 1.00 86.94 128 PHE A O 1
ATOM 1071 N N . ASN A 1 129 ? 1.909 -7.431 -16.775 1.00 88.31 129 ASN A N 1
ATOM 1072 C CA . ASN A 1 129 ? 1.981 -6.847 -18.111 1.00 88.31 129 ASN A CA 1
ATOM 1073 C C . ASN A 1 129 ? 3.140 -5.851 -18.233 1.00 88.31 129 ASN A C 1
ATOM 1075 O O . ASN A 1 129 ? 3.872 -5.867 -19.228 1.00 88.31 129 ASN A O 1
ATOM 1079 N N . LYS A 1 130 ? 3.334 -5.007 -17.215 1.00 89.75 130 LYS A N 1
ATOM 1080 C CA . LYS A 1 130 ? 4.451 -4.067 -17.128 1.00 89.75 130 LYS A CA 1
ATOM 1081 C C . LYS A 1 130 ? 5.774 -4.818 -17.150 1.00 89.75 130 LYS A C 1
ATOM 1083 O O . LYS A 1 130 ? 6.643 -4.470 -17.945 1.00 89.75 130 LYS A O 1
ATOM 1088 N N . LEU A 1 131 ? 5.913 -5.874 -16.350 1.00 87.31 131 LEU A N 1
ATOM 1089 C CA . LEU A 1 131 ? 7.135 -6.670 -16.290 1.00 87.31 131 LEU A CA 1
ATOM 1090 C C . LEU A 1 131 ? 7.437 -7.385 -17.616 1.00 87.31 131 LEU A C 1
ATOM 1092 O O . LEU A 1 131 ? 8.591 -7.444 -18.036 1.00 87.31 131 LEU A O 1
ATOM 1096 N N . GLN A 1 132 ? 6.420 -7.911 -18.304 1.00 86.50 132 GLN A N 1
ATOM 1097 C CA . GLN A 1 132 ? 6.592 -8.544 -19.617 1.00 86.50 132 GLN A CA 1
ATOM 1098 C C . GLN A 1 132 ? 7.036 -7.548 -20.695 1.00 86.50 132 GLN A C 1
ATOM 1100 O O . GLN A 1 132 ? 7.853 -7.879 -21.558 1.00 86.50 132 GLN A O 1
ATOM 1105 N N . LYS A 1 133 ? 6.507 -6.323 -20.645 1.00 89.06 133 LYS A N 1
ATOM 1106 C CA . LYS A 1 133 ? 6.794 -5.258 -21.615 1.00 89.06 133 LYS A CA 1
ATOM 1107 C C . LYS A 1 133 ? 8.007 -4.409 -21.235 1.00 89.06 133 LYS A C 1
ATOM 1109 O O . LYS A 1 133 ? 8.398 -3.549 -22.022 1.00 89.06 133 LYS A O 1
ATOM 1114 N N . LEU A 1 134 ? 8.612 -4.638 -20.068 1.00 89.25 134 LEU A N 1
ATOM 1115 C CA . LEU A 1 134 ? 9.699 -3.813 -19.561 1.00 89.25 134 LEU A CA 1
ATOM 1116 C C . LEU A 1 134 ? 10.917 -3.891 -20.490 1.00 89.25 134 LEU A C 1
ATOM 1118 O O . LEU A 1 134 ? 11.476 -4.962 -20.741 1.00 89.25 134 LEU A O 1
ATOM 1122 N N . LYS A 1 135 ? 11.330 -2.731 -21.000 1.00 89.31 135 LYS A N 1
ATOM 1123 C CA . LYS A 1 135 ? 12.526 -2.539 -21.825 1.00 89.31 135 LYS A CA 1
ATOM 1124 C C . LYS A 1 135 ? 13.360 -1.409 -21.241 1.00 89.31 135 LYS A C 1
ATOM 1126 O O . LYS A 1 135 ? 12.808 -0.478 -20.659 1.00 89.31 135 LYS A O 1
ATOM 1131 N N . GLN A 1 136 ? 14.673 -1.468 -21.449 1.00 86.88 136 GLN A N 1
ATOM 1132 C CA . GLN A 1 136 ? 15.584 -0.409 -21.026 1.00 86.88 136 GLN A CA 1
ATOM 1133 C C . GLN A 1 136 ? 15.202 0.938 -21.663 1.00 86.88 136 GLN A C 1
ATOM 1135 O O . GLN A 1 136 ? 15.057 1.937 -20.961 1.00 86.88 136 GLN A O 1
ATOM 1140 N N . GLY A 1 137 ? 15.000 0.975 -22.985 1.00 89.81 137 GLY A N 1
ATOM 1141 C CA . GLY A 1 137 ? 14.622 2.204 -23.683 1.00 89.81 137 GLY A CA 1
ATOM 1142 C C . GLY A 1 137 ? 15.674 3.299 -23.495 1.00 89.81 137 GLY A C 1
ATOM 1143 O O . GLY A 1 137 ? 16.852 3.075 -23.761 1.00 89.81 137 GLY A O 1
ATOM 1144 N N . THR A 1 138 ? 15.268 4.474 -23.022 1.00 89.81 138 THR A N 1
ATOM 1145 C CA . THR A 1 138 ? 16.171 5.606 -22.746 1.00 89.81 138 THR A CA 1
ATOM 1146 C C . THR A 1 138 ? 16.824 5.556 -21.362 1.00 89.81 138 THR A C 1
ATOM 1148 O O . THR A 1 138 ? 17.667 6.400 -21.069 1.00 89.81 138 THR A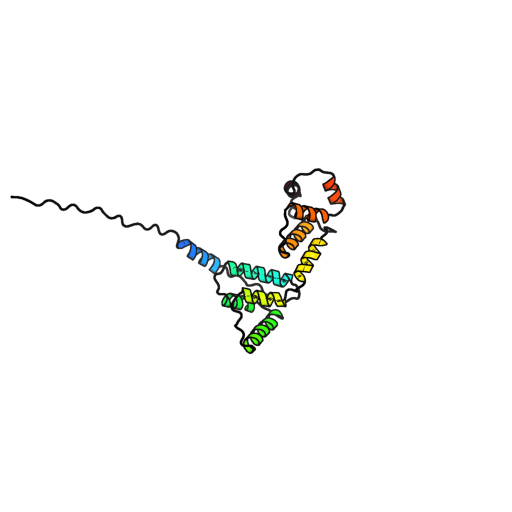 O 1
ATOM 1151 N N . LYS A 1 139 ? 16.459 4.586 -20.512 1.00 87.62 139 LYS A N 1
ATOM 1152 C CA . LYS A 1 139 ? 16.967 4.471 -19.140 1.00 87.62 139 LYS A CA 1
ATOM 1153 C C . LYS A 1 139 ? 18.414 3.999 -19.124 1.00 87.62 139 LYS A C 1
ATOM 1155 O O . LYS A 1 139 ? 18.858 3.205 -19.966 1.00 87.62 139 LYS A O 1
ATOM 1160 N N . THR A 1 140 ? 19.141 4.429 -18.103 1.00 86.88 140 THR A N 1
ATOM 1161 C CA . THR A 1 140 ? 20.410 3.791 -17.754 1.00 86.88 140 THR A CA 1
ATOM 1162 C C . THR A 1 140 ? 20.168 2.328 -17.363 1.00 86.88 140 THR A C 1
ATOM 1164 O O . THR A 1 140 ? 19.053 1.926 -17.019 1.00 86.88 140 THR A O 1
ATOM 1167 N N . VAL A 1 141 ? 21.214 1.499 -17.422 1.00 80.56 141 VAL A N 1
ATOM 1168 C CA . VAL A 1 141 ? 21.091 0.087 -17.020 1.00 80.56 141 VAL A CA 1
ATOM 1169 C C . VAL A 1 141 ? 20.688 -0.038 -15.546 1.00 80.56 141 VAL A C 1
ATOM 1171 O O . VAL A 1 141 ? 19.899 -0.914 -15.204 1.00 80.56 141 VAL A O 1
ATOM 1174 N N . GLU A 1 142 ? 21.178 0.861 -14.691 1.00 81.31 142 GLU A N 1
ATOM 1175 C CA . GLU A 1 142 ? 20.854 0.879 -13.265 1.00 81.31 142 GLU A CA 1
ATOM 1176 C C . GLU A 1 142 ? 19.378 1.213 -13.008 1.00 81.31 142 GLU A C 1
ATOM 1178 O O . GLU A 1 142 ? 18.712 0.506 -12.255 1.00 81.31 142 GLU A O 1
ATOM 1183 N N . GLU A 1 143 ? 18.842 2.251 -13.654 1.00 86.25 143 GLU A N 1
ATOM 1184 C CA . GLU A 1 143 ? 17.423 2.618 -13.529 1.00 86.25 143 GLU A CA 1
ATOM 1185 C C . GLU A 1 143 ? 16.505 1.506 -14.039 1.00 86.25 143 GLU A C 1
ATOM 1187 O O . GLU A 1 143 ? 15.510 1.177 -13.395 1.00 86.25 143 GLU A O 1
ATOM 1192 N N . PHE A 1 144 ? 16.860 0.893 -15.172 1.00 85.56 144 PHE A N 1
ATOM 1193 C CA . PHE A 1 144 ? 16.126 -0.244 -15.719 1.00 85.56 144 PHE A CA 1
ATOM 1194 C C . PHE A 1 144 ? 16.136 -1.441 -14.757 1.00 85.56 144 PHE A C 1
ATOM 1196 O O . PHE A 1 144 ? 15.089 -2.044 -14.524 1.00 85.56 144 PHE A O 1
ATOM 1203 N N . PHE A 1 145 ? 17.291 -1.760 -14.165 1.00 83.62 145 PHE A N 1
ATOM 1204 C CA . PHE A 1 145 ? 17.407 -2.839 -13.185 1.00 83.62 145 PHE A CA 1
ATOM 1205 C C . PHE A 1 145 ? 16.559 -2.567 -11.939 1.00 83.62 145 PHE A C 1
ATOM 1207 O O . PHE A 1 145 ? 15.755 -3.415 -11.561 1.00 83.62 145 PHE A O 1
ATOM 1214 N N . LYS A 1 146 ? 16.679 -1.370 -11.350 1.00 86.12 146 LYS A N 1
ATOM 1215 C CA . LYS A 1 146 ? 15.903 -0.967 -10.168 1.00 86.12 146 LYS A CA 1
ATOM 1216 C C . LYS A 1 146 ? 14.401 -1.056 -10.417 1.00 86.12 146 LYS A C 1
ATOM 1218 O O . LYS A 1 146 ? 13.661 -1.530 -9.561 1.00 86.12 146 LYS A O 1
ATOM 1223 N N . GLU A 1 147 ? 13.933 -0.624 -11.586 1.00 89.19 147 GLU A N 1
ATOM 1224 C CA . GLU A 1 147 ? 12.514 -0.729 -11.920 1.00 89.19 147 GLU A CA 1
ATOM 1225 C C . GLU A 1 147 ? 12.065 -2.180 -12.108 1.00 89.19 147 GLU A C 1
ATOM 1227 O O . GLU A 1 147 ? 10.982 -2.542 -11.641 1.00 89.19 147 GLU A O 1
ATOM 1232 N 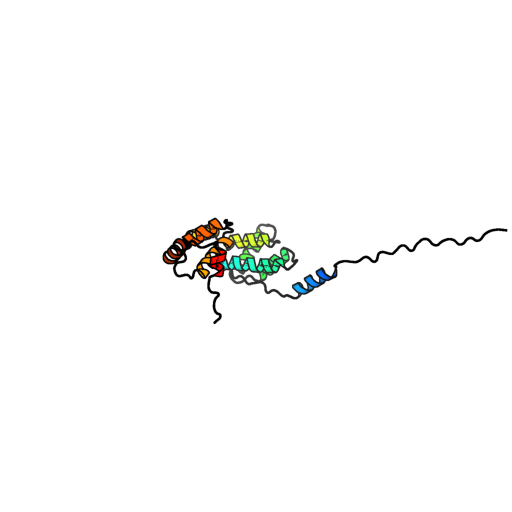N . MET A 1 148 ? 12.871 -3.009 -12.775 1.00 85.88 148 MET A N 1
ATOM 1233 C CA . MET A 1 148 ? 12.573 -4.429 -12.948 1.00 85.88 148 MET A CA 1
ATOM 1234 C C . MET A 1 148 ? 12.462 -5.128 -11.593 1.00 85.88 148 MET A C 1
ATOM 1236 O O . MET A 1 148 ? 11.441 -5.755 -11.318 1.00 85.88 148 MET A O 1
ATOM 1240 N N . GLU A 1 149 ? 13.476 -4.970 -10.744 1.00 83.88 149 GLU A N 1
ATOM 1241 C CA . GLU A 1 149 ? 13.547 -5.560 -9.409 1.00 83.88 149 GLU A CA 1
ATOM 1242 C C . GLU A 1 149 ? 12.351 -5.132 -8.550 1.00 83.88 149 GLU A C 1
ATOM 1244 O O . GLU A 1 149 ? 11.633 -5.972 -8.008 1.00 83.88 149 GLU A O 1
ATOM 1249 N N . LEU A 1 150 ? 12.060 -3.830 -8.506 1.00 86.75 150 LEU A N 1
ATOM 1250 C CA . LEU A 1 150 ? 10.933 -3.302 -7.746 1.00 86.75 150 LEU A CA 1
ATOM 1251 C C . LEU A 1 150 ? 9.581 -3.817 -8.273 1.00 86.75 150 LEU A C 1
ATOM 1253 O O . LEU A 1 150 ? 8.685 -4.120 -7.486 1.00 86.75 150 LEU A O 1
ATOM 1257 N N . THR A 1 151 ? 9.422 -3.942 -9.595 1.00 87.31 151 THR A N 1
ATOM 1258 C CA . THR A 1 151 ? 8.195 -4.484 -10.206 1.00 87.31 151 THR A CA 1
ATOM 1259 C C . THR A 1 151 ? 8.025 -5.973 -9.883 1.00 87.31 151 THR A C 1
ATOM 1261 O O . THR A 1 151 ? 6.914 -6.403 -9.582 1.00 87.31 151 THR A O 1
ATOM 1264 N N . MET A 1 152 ? 9.113 -6.753 -9.876 1.00 85.12 152 MET A N 1
ATOM 1265 C CA . MET A 1 152 ? 9.091 -8.165 -9.470 1.00 85.12 152 MET A CA 1
ATOM 1266 C C . MET A 1 152 ? 8.718 -8.336 -7.995 1.00 85.12 152 MET A C 1
ATOM 1268 O O . MET A 1 152 ? 7.867 -9.169 -7.682 1.00 85.12 152 MET A O 1
ATOM 1272 N N . MET A 1 153 ? 9.297 -7.521 -7.103 1.00 84.69 153 MET A N 1
ATOM 1273 C CA . MET A 1 153 ? 8.960 -7.528 -5.675 1.00 84.69 153 MET A CA 1
ATOM 1274 C C . MET A 1 153 ? 7.476 -7.216 -5.446 1.00 84.69 153 MET A C 1
ATOM 1276 O O . MET A 1 153 ? 6.818 -7.921 -4.685 1.00 84.69 153 MET A O 1
ATOM 1280 N N . ARG A 1 154 ? 6.926 -6.207 -6.137 1.00 85.25 154 ARG A N 1
ATOM 1281 C CA . ARG A 1 154 ? 5.499 -5.841 -6.038 1.00 85.25 154 ARG A CA 1
ATOM 1282 C C . ARG A 1 154 ? 4.561 -6.931 -6.547 1.00 85.25 154 ARG A C 1
ATOM 1284 O O . ARG A 1 154 ? 3.529 -7.175 -5.935 1.00 85.25 154 ARG A O 1
ATOM 1291 N N . ALA A 1 155 ? 4.928 -7.601 -7.637 1.00 84.12 155 ALA A N 1
ATOM 1292 C CA . ALA A 1 155 ? 4.151 -8.707 -8.191 1.00 84.12 155 ALA A CA 1
ATOM 1293 C C . ALA A 1 155 ? 4.327 -10.026 -7.410 1.00 84.12 155 ALA A C 1
ATOM 1295 O O . ALA A 1 155 ? 3.773 -11.049 -7.811 1.00 84.12 155 ALA A O 1
ATOM 1296 N N . ASN A 1 156 ? 5.120 -10.021 -6.327 1.00 80.19 156 ASN A N 1
ATOM 1297 C CA . ASN A 1 156 ? 5.513 -11.200 -5.556 1.00 80.19 156 ASN A CA 1
ATOM 1298 C C . ASN A 1 156 ? 6.047 -12.347 -6.441 1.00 80.19 156 ASN A C 1
ATOM 1300 O O . ASN A 1 156 ? 5.775 -13.526 -6.211 1.00 80.19 156 ASN A O 1
ATOM 1304 N N . ILE A 1 157 ? 6.793 -11.998 -7.492 1.00 75.38 157 ILE A N 1
ATOM 1305 C CA . ILE A 1 157 ? 7.341 -12.966 -8.442 1.00 75.38 157 ILE A CA 1
ATOM 1306 C C . ILE A 1 157 ? 8.643 -13.524 -7.883 1.00 75.38 157 ILE A C 1
ATOM 1308 O O . ILE A 1 157 ? 9.633 -12.807 -7.743 1.00 75.38 157 ILE A O 1
ATOM 1312 N N . GLN A 1 158 ? 8.644 -14.825 -7.614 1.00 71.12 158 GLN A N 1
ATOM 1313 C CA . GLN A 1 158 ? 9.844 -15.585 -7.283 1.00 71.12 158 GLN A CA 1
ATOM 1314 C C . GLN A 1 158 ? 10.344 -16.265 -8.561 1.00 71.12 158 GLN A C 1
ATOM 1316 O O . GLN A 1 158 ? 9.778 -17.260 -9.011 1.00 71.12 158 GLN A O 1
ATOM 1321 N N . GLU A 1 159 ? 11.383 -15.707 -9.173 1.00 74.94 159 GLU A N 1
ATOM 1322 C CA . GLU A 1 159 ? 12.075 -16.309 -10.315 1.00 74.94 159 GLU A CA 1
ATOM 1323 C C . GLU A 1 159 ? 13.424 -16.863 -9.866 1.00 74.94 159 GLU A C 1
ATOM 1325 O O . GLU A 1 159 ? 14.098 -16.287 -9.011 1.00 74.94 159 GLU A O 1
ATOM 1330 N N . SER A 1 160 ? 13.845 -17.974 -10.473 1.00 73.88 160 SER A N 1
ATOM 1331 C CA . SER A 1 160 ? 15.240 -18.392 -10.351 1.00 73.88 160 SER A CA 1
ATOM 1332 C C . SER A 1 160 ? 16.159 -17.324 -10.946 1.00 73.88 160 SER A C 1
ATOM 1334 O O . SER A 1 160 ? 15.789 -16.603 -11.875 1.00 73.88 160 SER A O 1
ATOM 1336 N N . GLU A 1 161 ? 17.393 -17.270 -10.457 1.00 64.31 161 GLU A N 1
ATOM 1337 C CA . GLU A 1 161 ? 18.418 -16.343 -10.939 1.00 64.31 161 GLU A CA 1
ATOM 1338 C C . GLU A 1 161 ? 18.552 -16.372 -12.475 1.00 64.31 161 GLU A C 1
ATOM 1340 O O . GLU A 1 161 ? 18.553 -15.330 -13.126 1.00 64.31 161 GLU A O 1
ATOM 1345 N N . ASN A 1 162 ? 18.531 -17.562 -13.083 1.00 70.25 162 ASN A N 1
ATOM 1346 C CA . ASN A 1 162 ? 18.599 -17.729 -14.538 1.00 70.25 162 ASN A CA 1
ATOM 1347 C C . ASN A 1 162 ? 17.386 -17.141 -15.284 1.00 70.25 162 ASN A C 1
ATOM 1349 O O . ASN A 1 162 ? 17.543 -16.588 -16.374 1.00 70.25 162 ASN A O 1
ATOM 1353 N N . GLN A 1 163 ? 16.180 -17.243 -14.715 1.00 75.06 163 GLN A N 1
ATOM 1354 C CA . GLN A 1 163 ? 14.962 -16.669 -15.301 1.00 75.06 163 GLN A CA 1
ATOM 1355 C C . GLN A 1 163 ? 14.983 -15.140 -15.227 1.00 75.06 163 GLN A C 1
ATOM 1357 O O . GLN A 1 163 ? 14.738 -14.479 -16.242 1.00 75.06 163 GLN A O 1
ATOM 1362 N N . ALA A 1 164 ? 15.379 -14.591 -14.075 1.00 72.31 164 ALA A N 1
ATOM 1363 C CA . ALA A 1 164 ? 15.552 -13.153 -13.898 1.00 72.31 164 ALA A CA 1
ATOM 1364 C C . ALA A 1 164 ? 16.619 -12.600 -14.863 1.00 72.31 164 ALA A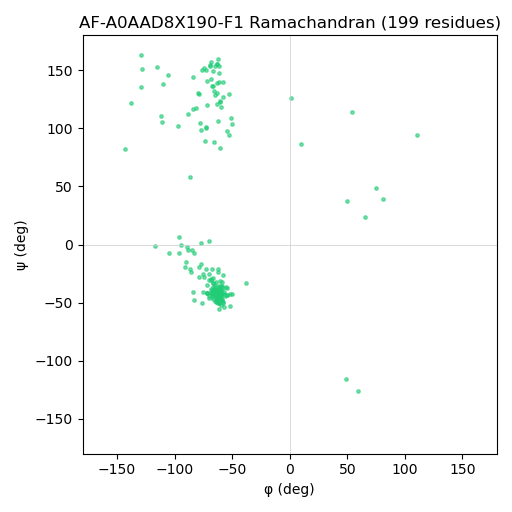 C 1
ATOM 1366 O O . ALA A 1 164 ? 16.404 -11.572 -15.508 1.00 72.31 164 ALA A O 1
ATOM 1367 N N . ILE A 1 165 ? 17.732 -13.323 -15.052 1.00 69.00 165 ILE A N 1
ATOM 1368 C CA . ILE A 1 165 ? 18.792 -12.976 -16.014 1.00 69.00 165 ILE A CA 1
ATOM 1369 C C . ILE A 1 165 ? 18.263 -12.974 -17.450 1.00 69.00 165 ILE A C 1
ATOM 1371 O O . ILE A 1 165 ? 18.499 -12.016 -18.188 1.00 69.00 165 ILE A O 1
ATOM 1375 N N . ALA A 1 166 ? 17.542 -14.017 -17.864 1.00 77.25 166 ALA A N 1
ATOM 1376 C CA . ALA A 1 166 ? 16.992 -14.094 -19.215 1.00 77.25 166 ALA A CA 1
ATOM 1377 C C . ALA A 1 166 ? 16.017 -12.939 -19.489 1.00 77.25 166 ALA A C 1
ATOM 1379 O O . ALA A 1 166 ? 16.065 -12.314 -20.552 1.00 77.25 166 ALA A O 1
ATOM 1380 N N . ARG A 1 167 ? 15.162 -12.607 -18.515 1.00 81.38 167 ARG A N 1
ATOM 1381 C CA . ARG A 1 167 ? 14.239 -11.468 -18.582 1.00 81.38 167 ARG A CA 1
ATOM 1382 C C . ARG A 1 167 ? 14.987 -10.143 -18.709 1.00 81.38 167 ARG A C 1
ATOM 1384 O O . ARG A 1 167 ? 14.698 -9.368 -19.624 1.00 81.38 167 ARG A O 1
ATOM 1391 N N . PHE A 1 168 ? 15.971 -9.921 -17.844 1.00 76.25 168 PHE A N 1
ATOM 1392 C CA . PHE A 1 168 ? 16.805 -8.724 -17.843 1.00 76.25 168 PHE A CA 1
ATOM 1393 C C . PHE A 1 168 ? 17.533 -8.544 -19.180 1.00 76.25 168 PHE A C 1
ATOM 1395 O O . PHE A 1 168 ? 17.430 -7.493 -19.815 1.00 76.25 168 PHE A O 1
ATOM 1402 N N . PHE A 1 169 ? 18.164 -9.611 -19.680 1.00 76.06 169 PHE A N 1
ATOM 1403 C CA . PHE A 1 169 ? 18.833 -9.618 -20.978 1.00 76.06 169 PHE A CA 1
ATOM 1404 C C . PHE A 1 169 ? 17.867 -9.300 -22.122 1.00 76.06 169 PHE A C 1
ATOM 1406 O O . PHE A 1 169 ? 18.151 -8.453 -22.969 1.00 76.06 169 PHE A O 1
ATOM 1413 N N . ASN A 1 170 ? 16.684 -9.918 -22.133 1.00 82.12 170 ASN A N 1
ATOM 1414 C CA . ASN A 1 170 ? 15.657 -9.667 -23.144 1.00 82.12 170 ASN A CA 1
ATOM 1415 C C . ASN A 1 170 ? 15.140 -8.220 -23.131 1.00 82.12 170 ASN A C 1
ATOM 1417 O O . ASN A 1 170 ? 14.661 -7.726 -24.166 1.00 82.12 170 ASN A O 1
ATOM 1421 N N . GLY A 1 171 ? 15.261 -7.530 -21.997 1.00 81.88 171 GLY A N 1
ATOM 1422 C CA . GLY A 1 171 ? 14.896 -6.130 -21.820 1.00 81.88 171 GLY A CA 1
ATOM 1423 C C . GLY A 1 171 ? 15.909 -5.112 -22.354 1.00 81.88 171 GLY A C 1
ATOM 1424 O O . GLY A 1 171 ? 15.520 -3.976 -22.626 1.00 81.88 171 GLY A O 1
ATOM 1425 N N . PHE A 1 172 ? 17.169 -5.500 -22.573 1.00 82.38 172 PHE A N 1
ATOM 1426 C CA . PHE A 1 172 ? 18.215 -4.577 -23.021 1.00 82.38 172 PHE A CA 1
ATOM 1427 C C . PHE A 1 172 ? 18.051 -4.060 -24.452 1.00 82.38 172 PHE A C 1
ATOM 1429 O O . PHE A 1 172 ? 17.520 -4.735 -25.346 1.00 82.38 172 PHE A O 1
ATOM 1436 N N . ASN A 1 173 ? 18.617 -2.872 -24.678 1.00 82.81 173 ASN A N 1
ATOM 1437 C CA . ASN A 1 173 ? 18.803 -2.307 -26.009 1.00 82.81 173 ASN A CA 1
ATOM 1438 C C . ASN A 1 173 ? 19.812 -3.132 -26.827 1.00 82.81 173 ASN A C 1
ATOM 1440 O O . ASN A 1 173 ? 20.766 -3.700 -26.289 1.00 82.81 173 ASN A O 1
ATOM 1444 N N . TYR A 1 174 ? 19.631 -3.158 -28.151 1.00 81.00 174 TYR A N 1
ATOM 1445 C CA . TYR A 1 174 ? 20.449 -3.963 -29.069 1.00 81.00 174 TYR A CA 1
ATOM 1446 C C . TYR A 1 174 ? 21.974 -3.769 -28.923 1.00 81.00 174 TYR A C 1
ATOM 1448 O O . TYR A 1 174 ? 22.685 -4.775 -28.892 1.00 81.00 174 TYR A O 1
ATOM 1456 N N . PRO A 1 175 ? 22.512 -2.541 -28.758 1.00 75.12 175 PRO A N 1
ATOM 1457 C CA . PRO A 1 175 ? 23.955 -2.351 -28.598 1.00 75.12 175 PRO A CA 1
ATOM 1458 C C . PRO A 1 175 ? 24.528 -3.062 -27.365 1.00 75.12 175 PRO A C 1
ATOM 1460 O O . PRO A 1 175 ? 25.601 -3.657 -27.439 1.00 75.12 175 PRO A O 1
ATOM 1463 N N . ILE A 1 176 ? 23.790 -3.060 -26.251 1.00 71.06 176 ILE A N 1
ATOM 1464 C CA . ILE A 1 176 ? 24.200 -3.717 -25.002 1.00 71.06 176 ILE A CA 1
ATOM 1465 C C . ILE A 1 176 ? 24.107 -5.238 -25.147 1.00 71.06 176 ILE A C 1
ATOM 1467 O O . ILE A 1 176 ? 25.046 -5.942 -24.776 1.00 71.06 176 ILE A O 1
ATOM 1471 N N . LYS A 1 177 ? 23.038 -5.743 -25.781 1.00 75.25 177 LYS A N 1
ATOM 1472 C CA . LYS A 1 177 ? 22.902 -7.172 -26.114 1.00 75.25 177 LYS A CA 1
ATOM 1473 C C . LYS A 1 177 ? 24.071 -7.673 -26.961 1.00 75.25 177 LYS A C 1
ATOM 1475 O O . LYS A 1 177 ? 24.633 -8.720 -26.663 1.00 75.25 177 LYS A O 1
ATOM 1480 N N . ARG A 1 178 ? 24.478 -6.905 -27.978 1.00 73.06 178 ARG A N 1
ATOM 1481 C CA . ARG A 1 178 ? 25.608 -7.253 -28.849 1.00 73.06 178 ARG A CA 1
ATOM 1482 C C . ARG A 1 178 ? 26.929 -7.315 -28.077 1.00 73.06 178 ARG A C 1
ATOM 1484 O O . ARG A 1 178 ? 27.662 -8.282 -28.243 1.00 73.06 178 ARG A O 1
ATOM 1491 N N . MET A 1 179 ? 27.221 -6.328 -27.223 1.00 68.25 179 MET A N 1
ATOM 1492 C CA . MET A 1 179 ? 28.436 -6.344 -26.390 1.00 68.25 179 MET A CA 1
ATOM 1493 C C . MET A 1 179 ? 28.489 -7.568 -25.468 1.00 68.25 179 MET A C 1
ATOM 1495 O O . MET A 1 179 ? 29.548 -8.164 -25.288 1.00 68.25 179 MET A O 1
ATOM 1499 N N . TRP A 1 180 ? 27.338 -7.960 -24.923 1.00 63.09 180 TRP A N 1
ATOM 1500 C CA . TRP A 1 180 ? 27.203 -9.132 -24.065 1.00 63.09 180 TRP A CA 1
ATOM 1501 C C . TRP A 1 180 ? 27.414 -10.449 -24.824 1.00 63.09 180 TRP A C 1
ATOM 1503 O O . TRP A 1 180 ? 28.084 -11.343 -24.323 1.00 63.09 180 TRP A O 1
ATOM 1513 N N . SER A 1 181 ? 26.892 -10.575 -26.049 1.00 64.50 181 SER A N 1
ATOM 1514 C CA . SER A 1 181 ? 27.097 -11.772 -26.880 1.00 64.50 181 SER A CA 1
ATOM 1515 C C . SER A 1 181 ? 28.535 -11.920 -27.389 1.00 64.50 181 SER A C 1
ATOM 1517 O O . SER A 1 181 ? 28.958 -13.032 -27.690 1.00 64.50 181 SER A O 1
ATOM 1519 N N . SER A 1 182 ? 29.282 -10.818 -27.519 1.00 58.72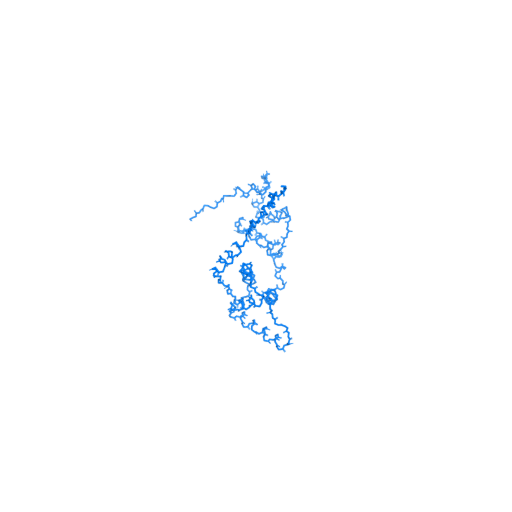 182 SER A N 1
ATOM 1520 C CA . SER A 1 182 ? 30.657 -10.828 -28.042 1.00 58.72 182 SER A CA 1
ATOM 1521 C C . SER A 1 182 ? 31.727 -11.113 -26.987 1.00 58.72 182 SER A C 1
ATOM 1523 O O . SER A 1 182 ? 32.800 -11.593 -27.341 1.00 58.72 182 SER A O 1
ATOM 1525 N N . ASN A 1 183 ? 31.452 -10.857 -25.707 1.00 54.84 183 ASN A N 1
ATOM 1526 C CA . ASN A 1 183 ? 32.382 -11.152 -24.627 1.00 54.84 183 ASN A CA 1
ATOM 1527 C C . ASN A 1 183 ? 31.819 -12.296 -23.781 1.00 54.84 183 ASN A C 1
ATOM 1529 O O . ASN A 1 183 ? 30.901 -12.080 -22.996 1.00 54.84 183 ASN A O 1
ATOM 1533 N N . ASN A 1 184 ? 32.383 -13.498 -23.917 1.00 57.69 184 ASN A N 1
ATOM 1534 C CA . ASN A 1 184 ? 32.086 -14.651 -23.062 1.00 57.69 184 ASN A CA 1
ATOM 1535 C C . ASN A 1 184 ? 32.436 -14.317 -21.593 1.00 57.69 184 ASN A C 1
ATOM 1537 O O . ASN A 1 184 ? 33.558 -14.567 -21.153 1.00 57.69 184 ASN A O 1
ATOM 1541 N N . ILE A 1 185 ? 31.534 -13.644 -20.866 1.00 53.25 185 ILE A N 1
ATOM 1542 C CA . ILE A 1 185 ? 31.825 -13.025 -19.566 1.00 53.25 185 ILE A CA 1
ATOM 1543 C C . ILE A 1 185 ? 31.118 -13.766 -18.426 1.00 53.25 185 ILE A C 1
ATOM 1545 O O . ILE A 1 185 ? 29.954 -14.143 -18.568 1.00 53.25 185 ILE A O 1
ATOM 1549 N N . PRO A 1 186 ? 31.820 -13.962 -17.289 1.00 54.31 186 PRO A N 1
ATOM 1550 C CA . PRO A 1 186 ? 31.388 -14.801 -16.179 1.00 54.31 186 PRO A CA 1
ATOM 1551 C C . PRO A 1 186 ? 30.185 -14.206 -15.449 1.00 54.31 186 PRO A C 1
ATOM 1553 O O . PRO A 1 186 ? 29.986 -12.992 -15.475 1.00 54.31 186 PRO A O 1
ATOM 1556 N N . THR A 1 187 ? 29.449 -15.091 -14.767 1.00 58.19 187 THR A N 1
ATOM 1557 C CA . THR A 1 187 ? 28.438 -14.872 -13.711 1.00 58.19 187 THR A CA 1
ATOM 1558 C C . THR A 1 187 ? 28.160 -13.411 -13.351 1.00 58.19 187 THR A C 1
ATOM 1560 O O . THR A 1 187 ? 29.075 -12.694 -12.954 1.00 58.19 187 THR A O 1
ATOM 1563 N N . TRP A 1 188 ? 26.888 -13.008 -13.399 1.00 53.44 188 TRP A N 1
ATOM 1564 C CA . TRP A 1 188 ? 26.362 -11.645 -13.208 1.00 53.44 188 TRP A CA 1
ATOM 1565 C C . TRP A 1 188 ? 27.048 -10.782 -12.119 1.00 53.44 188 TRP A C 1
ATOM 1567 O O . TRP A 1 188 ? 27.227 -9.583 -12.333 1.00 53.44 188 TRP A O 1
ATOM 1577 N N . LEU A 1 189 ? 27.532 -11.376 -11.017 1.00 51.81 189 LEU A N 1
ATOM 1578 C CA . LEU A 1 189 ? 28.367 -10.730 -9.990 1.00 51.81 189 LEU A CA 1
ATOM 1579 C C . LEU A 1 189 ? 29.644 -10.065 -10.544 1.00 51.81 189 LEU A C 1
ATOM 1581 O O . LEU A 1 189 ? 30.042 -8.997 -10.082 1.00 51.81 189 LEU A O 1
ATOM 1585 N N . SER A 1 190 ? 30.287 -10.649 -11.557 1.00 55.28 190 SER A N 1
ATOM 1586 C CA . SER A 1 190 ? 31.498 -10.111 -12.196 1.00 55.28 190 SER A CA 1
ATOM 1587 C C . SER A 1 190 ? 31.216 -8.852 -13.015 1.00 55.28 190 SER A C 1
ATOM 1589 O O . SER A 1 190 ? 32.076 -7.985 -13.131 1.00 55.28 190 SER A O 1
ATOM 1591 N N . TRP A 1 191 ? 30.013 -8.724 -13.575 1.00 54.28 191 TRP A N 1
ATOM 1592 C CA . TRP A 1 191 ? 29.605 -7.525 -14.302 1.00 54.28 191 TRP A CA 1
ATOM 1593 C C . TRP A 1 191 ? 29.086 -6.441 -13.348 1.00 54.28 191 TRP A C 1
ATOM 1595 O O . TRP A 1 191 ? 29.486 -5.286 -13.468 1.00 54.28 191 TRP A O 1
ATOM 1605 N N . PHE A 1 192 ? 28.310 -6.820 -12.325 1.00 54.22 192 PHE A N 1
ATOM 1606 C CA . PHE A 1 192 ? 27.858 -5.903 -11.269 1.00 54.22 192 PHE A CA 1
ATOM 1607 C C . PHE A 1 192 ? 29.025 -5.244 -10.517 1.00 54.22 192 PHE A C 1
ATOM 1609 O O . PHE A 1 192 ? 28.964 -4.068 -10.175 1.00 54.22 192 PHE A O 1
ATOM 1616 N N . THR A 1 193 ? 30.119 -5.979 -10.305 1.00 52.91 193 THR A N 1
ATOM 1617 C CA . THR A 1 193 ? 31.349 -5.455 -9.684 1.00 52.91 193 THR A CA 1
ATOM 1618 C C . THR A 1 193 ? 32.212 -4.609 -10.625 1.00 52.91 193 THR A C 1
ATOM 1620 O O . THR A 1 193 ? 33.066 -3.866 -10.146 1.00 52.91 193 THR A O 1
ATOM 1623 N N . LYS A 1 194 ? 31.991 -4.687 -11.945 1.00 51.47 194 LYS A N 1
ATOM 1624 C CA . LYS A 1 194 ? 32.703 -3.907 -12.975 1.00 51.47 194 LYS A CA 1
ATOM 1625 C C . LYS A 1 194 ? 31.961 -2.647 -13.419 1.00 51.47 194 LYS A C 1
ATOM 1627 O O . LYS A 1 194 ? 32.531 -1.855 -14.168 1.00 51.47 194 LYS A O 1
ATOM 1632 N N . LEU A 1 195 ? 30.720 -2.443 -12.979 1.00 48.50 195 LEU A N 1
ATOM 1633 C CA . LEU A 1 195 ? 30.037 -1.169 -13.173 1.00 48.50 195 LEU A CA 1
ATOM 1634 C C . LEU A 1 195 ? 30.771 -0.072 -12.380 1.00 48.50 195 LEU A C 1
ATOM 1636 O O . LEU A 1 195 ? 31.030 -0.261 -11.187 1.00 48.50 195 LEU A O 1
ATOM 1640 N N . PRO A 1 196 ? 31.127 1.067 -13.003 1.00 42.94 196 PRO A N 1
ATOM 1641 C CA . PRO A 1 196 ? 31.739 2.172 -12.280 1.00 42.94 196 PRO A CA 1
ATOM 1642 C C . PRO A 1 196 ? 30.771 2.653 -11.194 1.00 42.94 196 PRO A C 1
ATOM 1644 O O . PRO A 1 196 ? 29.630 3.015 -11.483 1.00 42.94 196 PRO A O 1
ATOM 1647 N N . ARG A 1 197 ? 31.218 2.638 -9.932 1.00 42.62 197 ARG A N 1
ATOM 1648 C CA . ARG A 1 197 ? 30.450 3.237 -8.834 1.00 42.62 197 ARG A CA 1
ATOM 1649 C C . ARG A 1 197 ? 30.323 4.740 -9.095 1.00 42.62 197 ARG A C 1
ATOM 1651 O O . ARG A 1 197 ? 31.311 5.345 -9.519 1.00 42.62 197 ARG A O 1
ATOM 1658 N N . PRO A 1 198 ? 29.151 5.346 -8.851 1.00 39.88 198 PRO A N 1
ATOM 1659 C CA . PRO A 1 198 ? 28.946 6.754 -9.142 1.00 39.88 198 PRO A CA 1
ATOM 1660 C C . PRO A 1 198 ? 29.936 7.597 -8.336 1.00 39.88 198 PRO A C 1
ATOM 1662 O O . PRO A 1 198 ? 29.996 7.516 -7.109 1.00 39.88 198 PRO A O 1
ATOM 1665 N N . SER A 1 199 ? 30.720 8.406 -9.045 1.00 35.19 199 SER A N 1
ATOM 1666 C CA . SER A 1 199 ? 31.440 9.533 -8.466 1.00 35.19 199 SER A CA 1
ATOM 1667 C C . SER A 1 199 ? 30.413 10.479 -7.846 1.00 35.19 199 SER A C 1
ATOM 1669 O O . SER A 1 199 ? 29.539 10.983 -8.558 1.00 35.19 199 SER A O 1
ATOM 1671 N N . ALA A 1 200 ? 30.512 10.683 -6.531 1.00 37.31 200 ALA A N 1
ATOM 1672 C CA . ALA A 1 200 ? 29.776 11.721 -5.824 1.00 37.31 200 ALA A CA 1
ATOM 1673 C C . ALA A 1 200 ? 30.017 13.069 -6.522 1.00 37.31 200 ALA A C 1
ATOM 1675 O O . ALA A 1 200 ? 31.163 13.408 -6.825 1.00 37.31 200 ALA A O 1
ATOM 1676 N N . LYS A 1 201 ? 28.933 13.785 -6.823 1.00 37.09 201 LYS A N 1
ATOM 1677 C CA . LYS A 1 201 ? 28.997 15.219 -7.108 1.00 37.09 201 LYS A CA 1
ATOM 1678 C C . LYS A 1 201 ? 28.946 15.974 -5.792 1.00 37.09 201 LYS A C 1
ATOM 1680 O O . LYS A 1 201 ? 28.169 15.525 -4.920 1.00 37.09 201 LYS A O 1
#

pLDDT: mean 77.18, std 19.53, range [35.19, 97.56]

Secondary structure (DSSP, 8-state):
----PPPPPPP-----------SHHHHHHHHHHTT--PPPPPB---S-HHHHHHHHHHHHHHHHTS---HHHHHHHHHTTB-HHHHHHHHHHHHHHHHTTPPP--SHHHHHHHHHHHHS-TTHHHHHHHHHHH---TTS-HHHHHHHHHHHHHHTT----HHHHHHHHHHHS-HHHHHHHHHS----THHHHTTSPPPPP-

Nearest PDB structures (foldseek):
  7r24-assembly1_A  TM=3.752E-01  e=1.550E-02  Rattus norvegicus
  7r23-assembly1_A  TM=3.993E-01  e=3.271E-02  Homo sapiens
  6tn7-assembly1_B  TM=6.884E-01  e=4.591E-01  Homo sapiens
  6gse-assembly1_A  TM=4.102E-01  e=7.308E-02  Rattus norvegicus
  6bht-assembly1_D  TM=3.352E-01  e=4.862E-01  Human immunodeficiency virus type 1 (NEW YORK-5 ISOLATE)

Organism: Lolium multiflorum (NCBI:txid4521)

Sequence (201 aa):
MVGRGRPHLPPQAARDEGIRPRRRNLEDEENMFGKLKFNMPKFKGEDDVEAYLSWALKVDKIFRIHNYSGAKKVAMASLEFEDYANTWWEQVLTLREEKGEPPIDTWEEMKEEMQARFVPTHYMTDLFNKLQKLKQGTKTVEEFFKEMELTMMRANIQESENQAIARFFNGFNYPIKRMWSSNNIPTWLSWFTKLPRPSAK

Radius of gyration: 30.23 Å; Cα contacts (8 Å, |Δi|>4): 116; chains: 1; bounding box: 59×58×112 Å

Foldseek 3Di:
DDDDDDDDDDDPDPPDPPPPPDPVVVVVLCVVLVPPDDDQAADALDLDLVSLVVNLVSLVVNVVSDPDFQQVSVVNNLVRYHHPRVVVVVVVQVVCVVVVHDGRRGPVSVVVVSCVRRPDPCNLVVLVVCLQPQACPVHDLVVSVVVNVVSCVVNVPDDDPVVSVVSSLVRYDPVVVVVPVVDPDDDPVRVVVVPDDDDDD